Protein AF-0000000083275404 (afdb_homodimer)

Foldseek 3Di:
DDPPPPPPPPPPPPPPVPCDAFLQCVVVVHHRDPVRLCRVQGHNVRNVLCVLLCVVQNPVRLSVVLVVDDPVCSNVVSVVSSQQSVQCVVPVPQGVVVVVVVVVVVVVVVVVVVVVVVVVVVVVVVVVVVVVVVVVVVVVPPPPPPPPPDDDDDDPPPPVVPPVVPPPVVPPPPPPD/DDPPDPPPPPPPPPPPVPCDAFLVCVVVVHHRDPVRLCRVQGHNVRNVLCVLLCVPQNPVRLSVVLVVDDPVCSNVVSVVSSQQSVQCVVPVPQGVVVVVVVVVVVVVVVVVVVVVVVVVVVVVVVVVVVVVVVVVVVVVPPPPPPPPPDDDDDDPPCPVVPPVPPPPPVCPPPPPD

Structure (mmCIF, N/CA/C/O backbone):
data_AF-0000000083275404-model_v1
#
loop_
_entity.id
_entity.type
_entity.pdbx_description
1 polymer 'LOB domain-containing protein 1-like'
#
loop_
_atom_site.group_PDB
_atom_site.id
_atom_site.type_symbol
_atom_site.label_atom_id
_atom_site.label_alt_id
_atom_site.label_comp_id
_atom_site.label_asym_id
_atom_site.label_entity_id
_atom_site.label_seq_id
_atom_site.pdbx_PDB_ins_code
_atom_site.Cartn_x
_atom_site.Cartn_y
_atom_site.Cartn_z
_atom_site.occupancy
_atom_site.B_iso_or_equiv
_atom_site.auth_seq_id
_atom_site.auth_comp_id
_atom_site.auth_asym_id
_atom_site.auth_atom_id
_atom_site.pdbx_PDB_model_num
ATOM 1 N N . MET A 1 1 ? 44.875 2.531 -30.266 1 25.61 1 MET A N 1
ATOM 2 C CA . MET A 1 1 ? 43.688 2.143 -29.5 1 25.61 1 MET A CA 1
ATOM 3 C C . MET A 1 1 ? 43.438 3.125 -28.375 1 25.61 1 MET A C 1
ATOM 5 O O . MET A 1 1 ? 44.094 3.09 -27.344 1 25.61 1 MET A O 1
ATOM 9 N N . LYS A 1 2 ? 42.938 4.387 -28.75 1 31.25 2 LYS A N 1
ATOM 10 C CA . LYS A 1 2 ? 42.781 5.656 -28.047 1 31.25 2 LYS A CA 1
ATOM 11 C C . LYS A 1 2 ? 41.688 5.574 -27 1 31.25 2 LYS A C 1
ATOM 13 O O . LYS A 1 2 ? 40.594 5.012 -27.25 1 31.25 2 LYS A O 1
ATOM 18 N N . LYS A 1 3 ? 42.094 5.527 -25.75 1 32.19 3 LYS A N 1
ATOM 19 C CA . LYS A 1 3 ? 41.344 5.648 -24.5 1 32.19 3 LYS A CA 1
ATOM 20 C C . LYS A 1 3 ? 40.312 6.777 -24.578 1 32.19 3 LYS A C 1
ATOM 22 O O . LYS A 1 3 ? 40.688 7.953 -24.609 1 32.19 3 LYS A O 1
ATOM 27 N N . SER A 1 4 ? 39.281 6.652 -25.406 1 32.56 4 SER A N 1
ATOM 28 C CA . SER A 1 4 ? 38.25 7.699 -25.422 1 32.56 4 SER A CA 1
ATOM 29 C C . SER A 1 4 ? 37.688 7.945 -24.031 1 32.56 4 SER A C 1
ATOM 31 O O . SER A 1 4 ? 37.188 7.023 -23.391 1 32.56 4 SER A O 1
ATOM 33 N N . GLU A 1 5 ? 38.312 8.805 -23.281 1 29.73 5 GLU A N 1
ATOM 34 C CA . GLU A 1 5 ? 37.906 9.344 -22 1 29.73 5 GLU A CA 1
ATOM 35 C C . GLU A 1 5 ? 36.469 9.844 -22.047 1 29.73 5 GLU A C 1
ATOM 37 O O . GLU A 1 5 ? 36.125 10.695 -22.875 1 29.73 5 GLU A O 1
ATOM 42 N N . GLU A 1 6 ? 35.469 8.977 -21.844 1 32.19 6 GLU A N 1
ATOM 43 C CA . GLU A 1 6 ? 34.062 9.336 -21.672 1 32.19 6 GLU A CA 1
ATOM 44 C C . GLU A 1 6 ? 33.875 10.469 -20.656 1 32.19 6 GLU A C 1
ATOM 46 O O . GLU A 1 6 ? 34.344 10.352 -19.516 1 32.19 6 GLU A O 1
ATOM 51 N N . ALA A 1 7 ? 33.75 11.781 -21.125 1 35.78 7 ALA A N 1
ATOM 52 C CA . ALA A 1 7 ? 33.406 13 -20.391 1 35.78 7 ALA A CA 1
ATOM 53 C C . ALA A 1 7 ? 32.094 12.82 -19.609 1 35.78 7 ALA A C 1
ATOM 55 O O . ALA A 1 7 ? 31.078 12.461 -20.172 1 35.78 7 ALA A O 1
ATOM 56 N N . ASN A 1 8 ? 32.188 12.367 -18.328 1 29.58 8 ASN A N 1
ATOM 57 C CA . ASN A 1 8 ? 31.141 12.445 -17.312 1 29.58 8 ASN A CA 1
ATOM 58 C C . ASN A 1 8 ? 30.5 13.828 -17.266 1 29.58 8 ASN A C 1
ATOM 60 O O . ASN A 1 8 ? 31.141 14.789 -16.828 1 29.58 8 ASN A O 1
ATOM 64 N N . THR A 1 9 ? 29.672 14.211 -18.219 1 30.88 9 THR A N 1
ATOM 65 C CA . THR A 1 9 ? 28.938 15.461 -18.141 1 30.88 9 THR A CA 1
ATOM 66 C C . THR A 1 9 ? 28.109 15.516 -16.859 1 30.88 9 THR A C 1
ATOM 68 O O . THR A 1 9 ? 27.125 14.789 -16.719 1 30.88 9 THR A O 1
ATOM 71 N N . ALA A 1 10 ? 28.688 15.703 -15.672 1 31.95 10 ALA A N 1
ATOM 72 C CA . ALA A 1 10 ? 27.969 16.078 -14.453 1 31.95 10 ALA A CA 1
ATOM 73 C C . ALA A 1 10 ? 26.969 17.188 -14.727 1 31.95 10 ALA A C 1
ATOM 75 O O . ALA A 1 10 ? 27.328 18.234 -15.289 1 31.95 10 ALA A O 1
ATOM 76 N N . SER A 1 11 ? 25.734 16.859 -15.086 1 32.47 11 SER A N 1
ATOM 77 C CA . SER A 1 11 ? 24.656 17.844 -15.133 1 32.47 11 SER A CA 1
ATOM 78 C C . SER A 1 11 ? 24.719 18.781 -13.93 1 32.47 11 SER A C 1
ATOM 80 O O . SER A 1 11 ? 24.516 18.359 -12.789 1 32.47 11 SER A O 1
ATOM 82 N N . ALA A 1 12 ? 25.594 19.688 -13.898 1 33.84 12 ALA A N 1
ATOM 83 C CA . ALA A 1 12 ? 25.578 20.766 -12.922 1 33.84 12 ALA A CA 1
ATOM 84 C C . ALA A 1 12 ? 24.172 21.344 -12.742 1 33.84 12 ALA A C 1
ATOM 86 O O . ALA A 1 12 ? 23.594 21.859 -13.695 1 33.84 12 ALA A O 1
ATOM 87 N N . VAL A 1 13 ? 23.344 20.688 -11.891 1 35.94 13 VAL A N 1
ATOM 88 C CA . VAL A 1 13 ? 22.188 21.453 -11.414 1 35.94 13 VAL A CA 1
ATOM 89 C C . VAL A 1 13 ? 22.594 22.891 -11.141 1 35.94 13 VAL A C 1
ATOM 91 O O . VAL A 1 13 ? 23.391 23.156 -10.242 1 35.94 13 VAL A O 1
ATOM 94 N N . VAL A 1 14 ? 22.875 23.641 -12.125 1 34.38 14 VAL A N 1
ATOM 95 C CA . VAL A 1 14 ? 22.984 25.078 -11.906 1 34.38 14 VAL A CA 1
ATOM 96 C C . VAL A 1 14 ? 21.938 25.531 -10.891 1 34.38 14 VAL A C 1
ATOM 98 O O . VAL A 1 14 ? 20.734 25.453 -11.164 1 34.38 14 VAL A O 1
ATOM 101 N N . VAL A 1 15 ? 22.156 25.406 -9.625 1 35.69 15 VAL A N 1
ATOM 102 C CA . VAL A 1 15 ? 21.484 26.266 -8.656 1 35.69 15 VAL A CA 1
ATOM 103 C C . VAL A 1 15 ? 21.438 27.703 -9.18 1 35.69 15 VAL A C 1
ATOM 105 O O . VAL A 1 15 ? 22.422 28.422 -9.102 1 35.69 15 VAL A O 1
ATOM 108 N N . MET A 1 16 ? 21.156 27.984 -10.352 1 33.66 16 MET A N 1
ATOM 109 C CA . MET A 1 16 ? 20.844 29.406 -10.516 1 33.66 16 MET A CA 1
ATOM 110 C C . MET A 1 16 ? 20.172 29.953 -9.266 1 33.66 16 MET A C 1
ATOM 112 O O . MET A 1 16 ? 19.312 29.297 -8.672 1 33.66 16 MET A O 1
ATOM 116 N N . GLY A 1 17 ? 20.766 30.672 -8.445 1 40.5 17 GLY A N 1
ATOM 117 C CA . GLY A 1 17 ? 20.297 31.531 -7.379 1 40.5 17 GLY A CA 1
ATOM 118 C C . GLY A 1 17 ? 18.922 32.125 -7.652 1 40.5 17 GLY A C 1
ATOM 119 O O . GLY A 1 17 ? 18.797 33.344 -7.828 1 40.5 17 GLY A O 1
ATOM 120 N N . SER A 1 18 ? 18.172 31.844 -8.625 1 47.09 18 SER A N 1
ATOM 121 C CA . SER A 1 18 ? 16.938 32.531 -8.945 1 47.09 18 SER A CA 1
ATOM 122 C C . SER A 1 18 ? 16.141 32.844 -7.688 1 47.09 18 SER A C 1
ATOM 124 O O . SER A 1 18 ? 16.031 32 -6.793 1 47.09 18 SER A O 1
ATOM 126 N N . THR A 1 19 ? 16.141 34.188 -7.172 1 64.94 19 THR A N 1
ATOM 127 C CA . THR A 1 19 ? 15.438 35 -6.184 1 64.94 19 THR A CA 1
ATOM 128 C C . THR A 1 19 ? 13.969 34.594 -6.086 1 64.94 19 THR A C 1
ATOM 130 O O . THR A 1 19 ? 13.18 35.25 -5.414 1 64.94 19 THR A O 1
ATOM 133 N N . GLN A 1 20 ? 13.664 33.688 -6.895 1 85.75 20 GLN A N 1
ATOM 134 C CA . GLN A 1 20 ? 12.227 33.438 -6.844 1 85.75 20 GLN A CA 1
ATOM 135 C C . GLN A 1 20 ? 11.852 32.656 -5.586 1 85.75 20 GLN A C 1
ATOM 137 O O . GLN A 1 20 ? 12.531 31.688 -5.211 1 85.75 20 GLN A O 1
ATOM 142 N N . PRO A 1 21 ? 10.922 33.125 -4.953 1 94.12 21 PRO A N 1
ATOM 143 C CA . PRO A 1 21 ? 10.406 32.406 -3.777 1 94.12 21 PRO A CA 1
ATOM 144 C C . PRO A 1 21 ? 10.047 30.953 -4.078 1 94.12 21 PRO A C 1
ATOM 146 O O . PRO A 1 21 ? 9.688 30.625 -5.211 1 94.12 21 PRO A O 1
ATOM 149 N N . CYS A 1 22 ? 10.336 30.062 -3.24 1 97 22 CYS A N 1
ATOM 150 C CA . CYS A 1 22 ? 9.961 28.656 -3.432 1 97 22 CYS A CA 1
ATOM 151 C C . CYS A 1 22 ? 8.453 28.531 -3.602 1 97 22 CYS A C 1
ATOM 153 O O . CYS A 1 22 ? 7.707 29.484 -3.355 1 97 22 CYS A O 1
ATOM 155 N N . ALA A 1 23 ? 7.977 27.453 -4.062 1 97.69 23 ALA A N 1
ATOM 156 C CA . ALA A 1 23 ? 6.559 27.219 -4.32 1 97.69 23 ALA A CA 1
ATOM 157 C C . ALA A 1 23 ? 5.742 27.328 -3.037 1 97.69 23 ALA A C 1
ATOM 159 O O . ALA A 1 23 ? 4.633 27.875 -3.043 1 97.69 23 ALA A O 1
ATOM 160 N N . ALA A 1 24 ? 6.32 26.812 -1.933 1 98.06 24 ALA A N 1
ATOM 161 C CA . ALA A 1 24 ? 5.629 26.844 -0.647 1 98.06 24 ALA A CA 1
ATOM 162 C C . ALA A 1 24 ? 5.375 28.281 -0.196 1 98.06 24 ALA A C 1
ATOM 164 O O . ALA A 1 24 ? 4.25 28.641 0.144 1 98.06 24 ALA A O 1
ATOM 165 N N . CYS A 1 25 ? 6.379 29.047 -0.258 1 97.88 25 CYS A N 1
ATOM 166 C CA . CYS A 1 25 ? 6.273 30.422 0.211 1 97.88 25 CYS A CA 1
ATOM 167 C C . CYS A 1 25 ? 5.355 31.234 -0.692 1 97.88 25 CYS A C 1
ATOM 169 O O . CYS A 1 25 ? 4.625 32.125 -0.218 1 97.88 25 CYS A O 1
ATOM 171 N N . LYS A 1 26 ? 5.383 30.969 -1.94 1 96.81 26 LYS A N 1
ATOM 172 C CA . LYS A 1 26 ? 4.461 31.625 -2.861 1 96.81 26 LYS A CA 1
ATOM 173 C C . LYS A 1 26 ? 3.01 31.297 -2.516 1 96.81 26 LYS A C 1
ATOM 175 O O . LYS A 1 26 ? 2.17 32.188 -2.428 1 96.81 26 LYS A O 1
ATOM 180 N N . ILE A 1 27 ? 2.775 30.062 -2.314 1 97.06 27 ILE A N 1
ATOM 181 C CA . ILE A 1 27 ? 1.426 29.578 -2.055 1 97.06 27 ILE A CA 1
ATOM 182 C C . ILE A 1 27 ? 0.959 30.062 -0.683 1 97.06 27 ILE A C 1
ATOM 184 O O . ILE A 1 27 ? -0.215 30.391 -0.5 1 97.06 27 ILE A O 1
ATOM 188 N N . LEU A 1 28 ? 1.819 30.109 0.22 1 97.06 28 LEU A N 1
ATOM 189 C CA . LEU A 1 28 ? 1.484 30.516 1.582 1 97.06 28 LEU A CA 1
ATOM 190 C C . LEU A 1 28 ? 1.529 32.031 1.729 1 97.06 28 LEU A C 1
ATOM 192 O O . LEU A 1 28 ? 1.219 32.562 2.797 1 97.06 28 LEU A O 1
ATOM 196 N N . ARG A 1 29 ? 2.004 32.688 0.656 1 95.88 29 ARG A N 1
ATOM 197 C CA . ARG A 1 29 ? 2.098 34.156 0.634 1 95.88 29 ARG A CA 1
ATOM 198 C C . ARG A 1 29 ? 2.973 34.656 1.773 1 95.88 29 ARG A C 1
ATOM 200 O O . ARG A 1 29 ? 2.57 35.562 2.52 1 95.88 29 ARG A O 1
ATOM 207 N N . ARG A 1 30 ? 4.109 34.062 1.886 1 94.5 30 ARG A N 1
ATOM 208 C CA . ARG A 1 30 ? 5.113 34.5 2.852 1 94.5 30 ARG A CA 1
ATOM 209 C C . ARG A 1 30 ? 6.445 34.781 2.164 1 94.5 30 ARG A C 1
ATOM 211 O O . ARG A 1 30 ? 6.66 34.375 1.02 1 94.5 30 ARG A O 1
ATOM 218 N N . ARG A 1 31 ? 7.25 35.5 2.91 1 94.19 31 ARG A N 1
ATOM 219 C CA . ARG A 1 31 ? 8.578 35.812 2.391 1 94.19 31 ARG A CA 1
ATOM 220 C C . ARG A 1 31 ? 9.492 34.594 2.463 1 94.19 31 ARG A C 1
ATOM 222 O O . ARG A 1 31 ? 9.641 33.969 3.525 1 94.19 31 ARG A O 1
ATOM 229 N N . CYS A 1 32 ? 10.039 34.312 1.351 1 96.06 32 CYS A N 1
ATOM 230 C CA . CYS A 1 32 ? 10.953 33.156 1.266 1 96.06 32 CYS A CA 1
ATOM 231 C C . CYS A 1 32 ? 12.359 33.562 1.689 1 96.06 32 CYS A C 1
ATOM 233 O O . CYS A 1 32 ? 13.016 34.344 1.006 1 96.06 32 CYS A O 1
ATOM 235 N N . ARG A 1 33 ? 12.836 33.062 2.793 1 94 33 ARG A N 1
ATOM 236 C CA . ARG A 1 33 ? 14.141 33.406 3.342 1 94 33 ARG A CA 1
ATOM 237 C C . ARG A 1 33 ? 15.195 32.406 2.928 1 94 33 ARG A C 1
ATOM 239 O O . ARG A 1 33 ? 14.875 31.312 2.449 1 94 33 ARG A O 1
ATOM 246 N N . GLU A 1 34 ? 16.5 32.719 3.064 1 90.44 34 GLU A N 1
ATOM 247 C CA . GLU A 1 34 ? 17.625 31.859 2.703 1 90.44 34 GLU A CA 1
ATOM 248 C C . GLU A 1 34 ? 17.594 30.547 3.477 1 90.44 34 GLU A C 1
ATOM 250 O O . GLU A 1 34 ? 18 29.5 2.957 1 90.44 34 GLU A O 1
ATOM 255 N N . ASN A 1 35 ? 17.031 30.5 4.594 1 92.12 35 ASN A N 1
ATOM 256 C CA . ASN A 1 35 ? 16.984 29.297 5.43 1 92.12 35 ASN A CA 1
ATOM 257 C C . ASN A 1 35 ? 15.586 28.688 5.449 1 92.12 35 ASN A C 1
ATOM 259 O O . ASN A 1 35 ? 15.188 28.078 6.441 1 92.12 35 ASN A O 1
ATOM 263 N N . CYS A 1 36 ? 14.922 28.875 4.32 1 95.5 36 CYS A N 1
ATOM 264 C CA . CYS A 1 36 ? 13.57 28.328 4.242 1 95.5 36 CYS A CA 1
ATOM 265 C C . CYS A 1 36 ? 13.586 26.812 4.367 1 95.5 36 CYS A C 1
ATOM 267 O O . CYS A 1 36 ? 14.273 26.125 3.602 1 95.5 36 CYS A O 1
ATOM 269 N N . GLU A 1 37 ? 12.82 26.266 5.281 1 95 37 GLU A N 1
ATOM 270 C CA . GLU A 1 37 ? 12.805 24.844 5.59 1 95 37 GLU A CA 1
ATOM 271 C C . GLU A 1 37 ? 12.148 24.047 4.469 1 95 37 GLU A C 1
ATOM 273 O O . GLU A 1 37 ? 12.406 22.844 4.32 1 95 37 GLU A O 1
ATOM 278 N N . LEU A 1 38 ? 11.359 24.703 3.717 1 97.44 38 LEU A N 1
ATOM 279 C CA . LEU A 1 38 ? 10.602 24.016 2.676 1 97.44 38 LEU A CA 1
ATOM 280 C C . LEU A 1 38 ? 11.242 24.234 1.308 1 97.44 38 LEU A C 1
ATOM 282 O O . LEU A 1 38 ? 11.023 23.438 0.384 1 97.44 38 LEU A O 1
ATOM 286 N N . GLY A 1 39 ? 12.07 25.203 1.132 1 96.5 39 GLY A N 1
ATOM 287 C CA . GLY A 1 39 ? 12.656 25.656 -0.119 1 96.5 39 GLY A CA 1
ATOM 288 C C . GLY A 1 39 ? 13.352 24.562 -0.89 1 96.5 39 GLY A C 1
ATOM 289 O O . GLY A 1 39 ? 13.078 24.359 -2.076 1 96.5 39 GLY A O 1
ATOM 290 N N . PRO A 1 40 ? 14.164 23.797 -0.273 1 95.94 40 PRO A N 1
ATOM 291 C CA . PRO A 1 40 ? 14.922 22.766 -0.964 1 95.94 40 PRO A CA 1
ATOM 292 C C . PRO A 1 40 ? 14.031 21.672 -1.556 1 95.94 40 PRO A C 1
ATOM 294 O O . PRO A 1 40 ? 14.43 20.984 -2.5 1 95.94 40 PRO A O 1
ATOM 297 N N . TYR A 1 41 ? 12.852 21.578 -1.081 1 97.69 41 TYR A N 1
ATOM 298 C CA . TYR A 1 41 ? 12.055 20.406 -1.419 1 97.69 41 TYR A CA 1
ATOM 299 C C . TYR A 1 41 ? 10.859 20.781 -2.287 1 97.69 41 TYR A C 1
ATOM 301 O O . TYR A 1 41 ? 10.188 19.922 -2.85 1 97.69 41 TYR A O 1
ATOM 309 N N . PHE A 1 42 ? 10.648 22.078 -2.396 1 98 42 PHE A N 1
ATOM 310 C CA . PHE A 1 42 ? 9.516 22.562 -3.172 1 98 42 PHE A CA 1
ATOM 311 C C . PHE A 1 42 ? 9.945 23.703 -4.094 1 98 42 PHE A C 1
ATOM 313 O O . PHE A 1 42 ? 9.617 24.859 -3.85 1 98 42 PHE A O 1
ATOM 320 N N . PRO A 1 43 ? 10.539 23.344 -5.133 1 95.81 43 PRO A N 1
ATOM 321 C CA . PRO A 1 43 ? 11.008 24.359 -6.078 1 95.81 43 PRO A CA 1
ATOM 322 C C . PRO A 1 43 ? 9.867 25.125 -6.746 1 95.81 43 PRO A C 1
ATOM 324 O O . PRO A 1 43 ? 8.766 24.578 -6.898 1 95.81 43 PRO A O 1
ATOM 327 N N . PRO A 1 44 ? 10.133 26.344 -7.184 1 95 44 PRO A N 1
ATOM 328 C CA . PRO A 1 44 ? 9.086 27.203 -7.746 1 95 44 PRO A CA 1
ATOM 329 C C . PRO A 1 44 ? 8.469 26.625 -9.016 1 95 44 PRO A C 1
ATOM 331 O O . PRO A 1 44 ? 7.324 26.922 -9.344 1 95 44 PRO A O 1
ATOM 334 N N . MET A 1 45 ? 9.164 25.781 -9.641 1 94.62 45 MET A N 1
ATOM 335 C CA . MET A 1 45 ? 8.68 25.25 -10.906 1 94.62 45 MET A CA 1
ATOM 336 C C . MET A 1 45 ? 7.742 24.062 -10.688 1 94.62 45 MET A C 1
ATOM 338 O O . MET A 1 45 ? 7.074 23.609 -11.617 1 94.62 45 MET A O 1
ATOM 342 N N . GLU A 1 46 ? 7.625 23.594 -9.477 1 94.94 46 GLU A N 1
ATOM 343 C CA . GLU A 1 46 ? 6.742 22.469 -9.156 1 94.94 46 GLU A CA 1
ATOM 344 C C . GLU A 1 46 ? 5.711 22.859 -8.102 1 94.94 46 GLU A C 1
ATOM 346 O O . GLU A 1 46 ? 5.648 22.25 -7.035 1 94.94 46 GLU A O 1
ATOM 351 N N . PRO A 1 47 ? 4.895 23.812 -8.43 1 96.25 47 PRO A N 1
ATOM 352 C CA . PRO A 1 47 ? 3.949 24.312 -7.426 1 96.25 47 PRO A CA 1
ATOM 353 C C . PRO A 1 47 ? 2.947 23.25 -6.977 1 96.25 47 PRO A C 1
ATOM 355 O O . PRO A 1 47 ? 2.49 23.266 -5.832 1 96.25 47 PRO A O 1
ATOM 358 N N . LEU A 1 48 ? 2.607 22.328 -7.812 1 97.94 48 LEU A N 1
ATOM 359 C CA . LEU A 1 48 ? 1.615 21.312 -7.488 1 97.94 48 LEU A CA 1
ATOM 360 C C . LEU A 1 48 ? 2.133 20.375 -6.402 1 97.94 48 LEU A C 1
ATOM 362 O O . LEU A 1 48 ? 1.359 19.906 -5.57 1 97.94 48 LEU A O 1
ATOM 366 N N . LYS A 1 49 ? 3.412 20.188 -6.434 1 98.25 49 LYS A N 1
ATOM 367 C CA . LYS A 1 49 ? 4.031 19.297 -5.445 1 98.25 49 LYS A CA 1
ATOM 368 C C . LYS A 1 49 ? 3.715 19.766 -4.027 1 98.25 49 LYS A C 1
ATOM 370 O O . LYS A 1 49 ? 3.293 18.969 -3.186 1 98.25 49 LYS A O 1
ATOM 375 N N . PHE A 1 50 ? 3.887 21 -3.814 1 98.31 50 PHE A N 1
ATOM 376 C CA . PHE A 1 50 ? 3.602 21.531 -2.486 1 98.31 50 PHE A CA 1
ATOM 377 C C . PHE A 1 50 ? 2.1 21.578 -2.232 1 98.31 50 PHE A C 1
ATOM 379 O O . PHE A 1 50 ? 1.641 21.266 -1.132 1 98.31 50 PHE A O 1
ATOM 386 N N . THR A 1 51 ? 1.312 21.969 -3.189 1 98.38 51 THR A N 1
ATOM 387 C CA . THR A 1 51 ? -0.132 22.094 -3.027 1 98.38 51 THR A CA 1
ATOM 388 C C . THR A 1 51 ? -0.746 20.766 -2.59 1 98.38 51 THR A C 1
ATOM 390 O O . THR A 1 51 ? -1.604 20.734 -1.706 1 98.38 51 THR A O 1
ATOM 393 N N . ILE A 1 52 ? -0.267 19.781 -3.168 1 98.44 52 ILE A N 1
ATOM 394 C CA . ILE A 1 52 ? -0.783 18.438 -2.887 1 98.44 52 ILE A CA 1
ATOM 395 C C . ILE A 1 52 ? -0.446 18.047 -1.45 1 98.44 52 ILE A C 1
ATOM 397 O O . ILE A 1 52 ? -1.328 17.641 -0.688 1 98.44 52 ILE A O 1
ATOM 401 N N . ALA A 1 53 ? 0.77 18.188 -1.082 1 98.62 53 ALA A N 1
ATOM 402 C CA . ALA A 1 53 ? 1.203 17.828 0.263 1 98.62 53 ALA A CA 1
ATOM 403 C C . ALA A 1 53 ? 0.548 18.719 1.313 1 98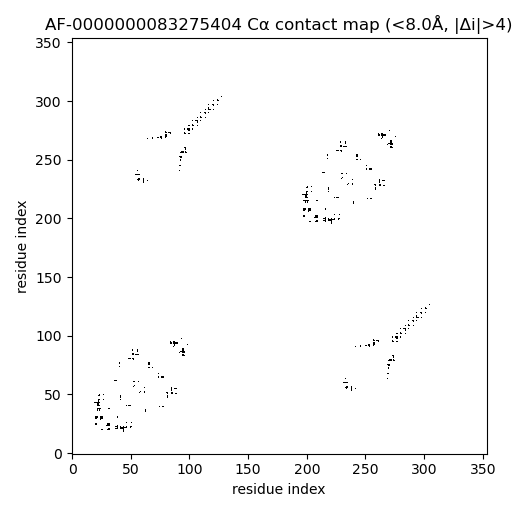.62 53 ALA A C 1
ATOM 405 O O . ALA A 1 53 ? 0.117 18.234 2.365 1 98.62 53 ALA A O 1
ATOM 406 N N . HIS A 1 54 ? 0.443 19.953 1.006 1 98.19 54 HIS A N 1
ATOM 407 C CA . HIS A 1 54 ? -0.104 20.938 1.922 1 98.19 54 HIS A CA 1
ATOM 408 C C . HIS A 1 54 ? -1.572 20.656 2.227 1 98.19 54 HIS A C 1
ATOM 410 O O . HIS A 1 54 ? -2.029 20.875 3.352 1 98.19 54 HIS A O 1
ATOM 416 N N . ARG A 1 55 ? -2.287 20.312 1.219 1 97.06 55 ARG A N 1
ATOM 417 C CA . ARG A 1 55 ? -3.719 20.062 1.361 1 97.06 55 ARG A CA 1
ATOM 418 C C . ARG A 1 55 ? -3.99 18.969 2.377 1 97.06 55 ARG A C 1
ATOM 420 O O . ARG A 1 55 ? -4.992 19 3.094 1 97.06 55 ARG A O 1
ATOM 427 N N . VAL A 1 56 ? -3.086 18.047 2.508 1 98.19 56 VAL A N 1
ATOM 428 C CA . VAL A 1 56 ? -3.352 16.859 3.312 1 98.19 56 VAL A CA 1
ATOM 429 C C . VAL A 1 56 ? -2.613 16.969 4.645 1 98.19 56 VAL A C 1
ATOM 431 O O . VAL A 1 56 ? -3.191 16.719 5.703 1 98.19 56 VAL A O 1
ATOM 434 N N . PHE A 1 57 ? -1.433 17.453 4.625 1 98.06 57 PHE A N 1
ATOM 435 C CA . PHE A 1 57 ? -0.604 17.391 5.824 1 98.06 57 PHE A CA 1
ATOM 436 C C . PHE A 1 57 ? -0.515 18.766 6.488 1 98.06 57 PHE A C 1
ATOM 438 O O . PHE A 1 57 ? -0.312 18.859 7.699 1 98.06 57 PHE A O 1
ATOM 445 N N . GLY A 1 58 ? -0.608 19.797 5.668 1 97 58 GLY A N 1
ATOM 446 C CA . GLY A 1 58 ? -0.359 21.125 6.184 1 97 58 GLY A CA 1
ATOM 447 C C . GLY A 1 58 ? 1.115 21.484 6.23 1 97 58 GLY A C 1
ATOM 448 O O . GLY A 1 58 ? 1.966 20.609 6.398 1 97 58 GLY A O 1
ATOM 449 N N . ALA A 1 59 ? 1.373 22.719 6.117 1 96.5 59 ALA A N 1
ATOM 450 C CA . ALA A 1 59 ? 2.748 23.203 6.055 1 96.5 59 ALA A CA 1
ATOM 451 C C . ALA A 1 59 ? 3.48 22.969 7.371 1 96.5 59 ALA A C 1
ATOM 453 O O . ALA A 1 59 ? 4.617 22.484 7.375 1 96.5 59 ALA A O 1
ATOM 454 N N . SER A 1 60 ? 2.842 23.234 8.508 1 95.19 60 SER A N 1
ATOM 455 C CA . SER A 1 60 ? 3.473 23.094 9.812 1 95.19 60 SER A CA 1
ATOM 456 C C . SER A 1 60 ? 3.834 21.641 10.094 1 95.19 60 SER A C 1
ATOM 458 O O . SER A 1 60 ? 4.922 21.359 10.594 1 95.19 60 SER A O 1
ATOM 460 N N . ASN A 1 61 ? 2.965 20.828 9.781 1 96.31 61 ASN A N 1
ATOM 461 C CA . ASN A 1 61 ? 3.217 19.406 10.031 1 96.31 61 ASN A CA 1
ATOM 462 C C . ASN A 1 61 ? 4.316 18.859 9.125 1 96.31 61 ASN A C 1
ATOM 464 O O . ASN A 1 61 ? 5.121 18.031 9.547 1 96.31 61 ASN A O 1
ATOM 468 N N . ILE A 1 62 ? 4.285 19.297 7.887 1 98.06 62 ILE A N 1
ATOM 469 C CA . ILE A 1 62 ? 5.34 18.891 6.969 1 98.06 62 ILE A CA 1
ATOM 470 C C . ILE A 1 62 ? 6.699 19.297 7.531 1 98.06 62 ILE A C 1
ATOM 472 O O . ILE A 1 62 ? 7.625 18.484 7.586 1 98.06 62 ILE A O 1
ATOM 476 N N . ILE A 1 63 ? 6.812 20.516 7.941 1 97.44 63 ILE A N 1
ATOM 477 C CA . ILE A 1 63 ? 8.07 21.031 8.484 1 97.44 63 ILE A CA 1
ATOM 478 C C . ILE A 1 63 ? 8.477 20.219 9.711 1 97.44 63 ILE A C 1
ATOM 480 O O . ILE A 1 63 ? 9.625 19.797 9.836 1 97.44 63 ILE A O 1
ATOM 484 N N . LYS A 1 64 ? 7.5 20.031 10.609 1 97.12 64 LYS A N 1
ATOM 485 C CA . LYS A 1 64 ? 7.766 19.266 11.82 1 97.12 64 LYS A CA 1
ATOM 486 C C . LYS A 1 64 ? 8.273 17.859 11.484 1 97.12 64 LYS A C 1
ATOM 488 O O . LYS A 1 64 ? 9.234 17.375 12.094 1 97.12 64 LYS A O 1
ATOM 493 N N . LEU A 1 65 ? 7.688 17.172 10.547 1 97.56 65 LEU A N 1
ATOM 494 C CA . LEU A 1 65 ? 8.07 15.82 10.156 1 97.56 65 LEU A CA 1
ATOM 495 C C . LEU A 1 65 ? 9.469 15.805 9.547 1 97.56 65 LEU A C 1
ATOM 497 O O . LEU A 1 65 ? 10.258 14.906 9.828 1 97.56 65 LEU A O 1
ATOM 501 N N . LEU A 1 66 ? 9.75 16.797 8.75 1 98 66 LEU A N 1
ATOM 502 C CA . LEU A 1 66 ? 11.055 16.859 8.094 1 98 66 LEU A CA 1
ATOM 503 C C . LEU A 1 66 ? 12.156 17.156 9.102 1 98 66 LEU A C 1
ATOM 505 O O . LEU A 1 66 ? 13.266 16.641 8.992 1 98 66 LEU A O 1
ATOM 509 N N . GLN A 1 67 ? 11.844 17.984 10.055 1 97.19 67 GLN A N 1
ATOM 510 C CA . GLN A 1 67 ? 12.844 18.391 11.039 1 97.19 67 GLN A CA 1
ATOM 511 C C . GLN A 1 67 ? 13.289 17.203 11.891 1 97.19 67 GLN A C 1
ATOM 513 O O . GLN A 1 67 ? 14.375 17.219 12.469 1 97.19 67 GLN A O 1
ATOM 518 N N . ASN A 1 68 ? 12.445 16.219 11.953 1 96.62 68 ASN A N 1
ATOM 519 C CA . ASN A 1 68 ? 12.766 15.023 12.734 1 96.62 68 ASN A CA 1
ATOM 520 C C . ASN A 1 68 ? 13.57 14.016 11.922 1 96.62 68 ASN A C 1
ATOM 522 O O . ASN A 1 68 ? 13.836 12.906 12.383 1 96.62 68 ASN A O 1
ATOM 526 N N . LEU A 1 69 ? 14.078 14.406 10.734 1 98.06 69 LEU A N 1
ATOM 527 C CA . LEU A 1 69 ? 14.82 13.508 9.852 1 98.06 69 LEU A CA 1
ATOM 528 C C . LEU A 1 69 ? 16.172 14.102 9.484 1 98.06 69 LEU A C 1
ATOM 530 O O . LEU A 1 69 ? 16.328 15.32 9.414 1 98.06 69 LEU A O 1
ATOM 534 N N . PRO A 1 70 ? 17.109 13.156 9.281 1 97.31 70 PRO A N 1
ATOM 535 C CA . PRO A 1 70 ? 18.359 13.664 8.688 1 97.31 70 PRO A CA 1
ATOM 536 C C . PRO A 1 70 ? 18.141 14.328 7.328 1 97.31 70 PRO A C 1
ATOM 538 O O . PRO A 1 70 ? 17.281 13.883 6.559 1 97.31 70 PRO A O 1
ATOM 541 N N . LYS A 1 71 ? 18.875 15.391 7.055 1 96.31 71 LYS A N 1
ATOM 542 C CA . LYS A 1 71 ? 18.734 16.172 5.824 1 96.31 71 LYS A CA 1
ATOM 543 C C . LYS A 1 71 ? 18.766 15.258 4.598 1 96.31 71 LYS A C 1
ATOM 545 O O . LYS A 1 71 ? 18.047 15.5 3.623 1 96.31 71 LYS A O 1
ATOM 550 N N . SER A 1 72 ? 19.547 14.172 4.609 1 97.5 72 SER A N 1
ATOM 551 C CA . SER A 1 72 ? 19.75 13.297 3.463 1 97.5 72 SER A CA 1
ATOM 552 C C . SER A 1 72 ? 18.5 12.484 3.158 1 97.5 72 SER A C 1
ATOM 554 O O . SER A 1 72 ? 18.375 11.914 2.074 1 97.5 72 SER A O 1
ATOM 556 N N . GLN A 1 73 ? 17.594 12.5 4.074 1 98.38 73 GLN A N 1
ATOM 557 C CA . GLN A 1 73 ? 16.438 11.641 3.912 1 98.38 73 GLN A CA 1
ATOM 558 C C . GLN A 1 73 ? 15.172 12.461 3.654 1 98.38 73 GLN A C 1
ATOM 560 O O . GLN A 1 73 ? 14.117 11.906 3.346 1 98.38 73 GLN A O 1
ATOM 565 N N . ARG A 1 74 ? 15.297 13.742 3.754 1 98.44 74 ARG A N 1
ATOM 566 C CA . ARG A 1 74 ? 14.125 14.609 3.74 1 98.44 74 ARG A CA 1
ATOM 567 C C . ARG A 1 74 ? 13.5 14.664 2.35 1 98.44 74 ARG A C 1
ATOM 569 O O . ARG A 1 74 ? 12.281 14.742 2.217 1 98.44 74 ARG A O 1
ATOM 576 N N . ALA A 1 75 ? 14.328 14.625 1.341 1 98 75 ALA A N 1
ATOM 577 C CA . ALA A 1 75 ? 13.797 14.641 -0.02 1 98 75 ALA A CA 1
ATOM 578 C C . ALA A 1 75 ? 12.914 13.422 -0.278 1 98 75 ALA A C 1
ATOM 580 O O . ALA A 1 75 ? 11.844 13.539 -0.883 1 98 75 ALA A O 1
ATOM 581 N N . ASP A 1 76 ? 13.375 12.273 0.171 1 98.5 76 ASP A N 1
ATOM 582 C CA . ASP A 1 76 ? 12.594 11.047 0.022 1 98.5 76 ASP A CA 1
ATOM 583 C C . ASP A 1 76 ? 11.281 11.133 0.805 1 98.5 76 ASP A C 1
ATOM 585 O O . ASP A 1 76 ? 10.242 10.68 0.328 1 98.5 76 ASP A O 1
ATOM 589 N N . ALA A 1 77 ? 11.336 11.633 1.941 1 98.81 77 ALA A N 1
ATOM 590 C CA . ALA A 1 77 ? 10.148 11.773 2.771 1 98.81 77 ALA A CA 1
ATOM 591 C C . ALA A 1 77 ? 9.125 12.688 2.105 1 98.81 77 ALA A C 1
ATOM 593 O O . ALA A 1 77 ? 7.926 12.391 2.096 1 98.81 77 ALA A O 1
ATOM 594 N N . VAL A 1 78 ? 9.602 13.766 1.532 1 98.75 78 VAL A N 1
ATOM 595 C CA . VAL A 1 78 ? 8.703 14.695 0.852 1 98.75 78 VAL A CA 1
ATOM 596 C C . VAL A 1 78 ? 8.031 13.992 -0.324 1 98.75 78 VAL A C 1
ATOM 598 O O . VAL A 1 78 ? 6.82 14.125 -0.52 1 98.75 78 VAL A O 1
ATOM 601 N N . ASN A 1 79 ? 8.812 13.273 -1.046 1 98.75 79 ASN A N 1
ATOM 602 C CA . ASN A 1 79 ? 8.258 12.562 -2.189 1 98.75 79 ASN A CA 1
ATOM 603 C C . ASN A 1 79 ? 7.203 11.547 -1.759 1 98.75 79 ASN A C 1
ATOM 605 O O . ASN A 1 79 ? 6.16 11.414 -2.404 1 98.75 79 ASN A O 1
ATOM 609 N N . SER A 1 80 ? 7.484 10.852 -0.719 1 98.88 80 SER A N 1
ATOM 610 C CA . SER A 1 80 ? 6.523 9.875 -0.217 1 98.88 80 SER A CA 1
ATOM 611 C C . SER A 1 80 ? 5.266 10.562 0.311 1 98.88 80 SER A C 1
ATOM 613 O O . SER A 1 80 ? 4.156 10.07 0.12 1 98.88 80 SER A O 1
ATOM 615 N N . MET A 1 81 ? 5.43 11.703 0.938 1 98.75 81 MET A N 1
ATOM 616 C CA . MET A 1 81 ? 4.285 12.461 1.44 1 98.75 81 MET A CA 1
ATOM 617 C C . MET A 1 81 ? 3.4 12.938 0.292 1 98.75 81 MET A C 1
ATOM 619 O O . MET A 1 81 ? 2.172 12.875 0.383 1 98.75 81 MET A O 1
ATOM 623 N N . VAL A 1 82 ? 4.074 13.414 -0.731 1 98.88 82 VAL A N 1
ATOM 624 C CA . VAL A 1 82 ? 3.332 13.883 -1.896 1 98.88 82 VAL A CA 1
ATOM 625 C C . VAL A 1 82 ? 2.559 12.727 -2.518 1 98.88 82 VAL A C 1
ATOM 627 O O . VAL A 1 82 ? 1.399 12.883 -2.91 1 98.88 82 VAL A O 1
ATOM 630 N N . TYR A 1 83 ? 3.174 11.562 -2.602 1 98.88 83 TYR A N 1
ATOM 631 C CA . TYR A 1 83 ? 2.525 10.359 -3.113 1 98.88 83 TYR A CA 1
ATOM 632 C C . TYR A 1 83 ? 1.297 10.008 -2.283 1 98.88 83 TYR A C 1
ATOM 634 O O . TYR A 1 83 ? 0.22 9.758 -2.83 1 98.88 83 TYR A O 1
A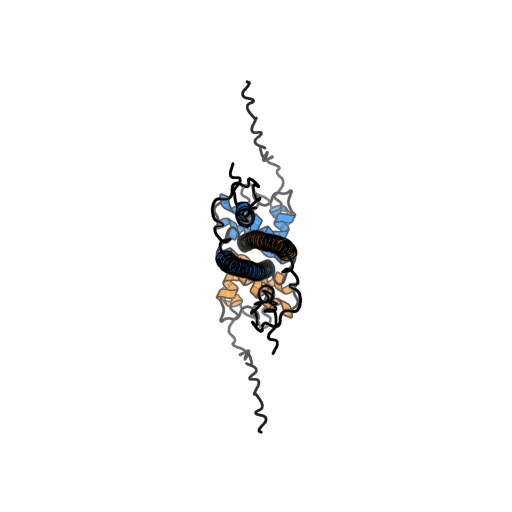TOM 642 N N . GLU A 1 84 ? 1.418 10.008 -1.035 1 98.88 84 GLU A N 1
ATOM 643 C CA . GLU A 1 84 ? 0.337 9.68 -0.111 1 98.88 84 GLU A CA 1
ATOM 644 C C . GLU A 1 84 ? -0.777 10.719 -0.172 1 98.88 84 GLU A C 1
ATOM 646 O O . GLU A 1 84 ? -1.96 10.375 -0.159 1 98.88 84 GLU A O 1
ATOM 651 N N . ALA A 1 85 ? -0.328 11.898 -0.203 1 98.81 85 ALA A N 1
ATOM 652 C CA . ALA A 1 85 ? -1.316 12.977 -0.295 1 98.81 85 ALA A CA 1
ATOM 653 C C . ALA A 1 85 ? -2.135 12.859 -1.578 1 98.81 85 ALA A C 1
ATOM 655 O O . ALA A 1 85 ? -3.352 13.055 -1.565 1 98.81 85 ALA A O 1
ATOM 656 N N . SER A 1 86 ? -1.443 12.586 -2.645 1 98.81 86 SER A N 1
ATOM 657 C CA . SER A 1 86 ? -2.125 12.414 -3.922 1 98.81 86 SER A CA 1
ATOM 658 C C . SER A 1 86 ? -3.166 11.305 -3.846 1 98.81 86 SER A C 1
ATOM 660 O O . SER A 1 86 ? -4.262 11.43 -4.398 1 98.81 86 SER A O 1
ATOM 662 N N . ALA A 1 87 ? -2.832 10.234 -3.201 1 98.75 87 ALA A N 1
ATOM 663 C CA . ALA A 1 87 ? -3.76 9.125 -3.035 1 98.75 87 ALA A CA 1
ATOM 664 C C . ALA A 1 87 ? -4.988 9.547 -2.236 1 98.75 87 ALA A C 1
ATOM 666 O O . ALA A 1 87 ? -6.113 9.156 -2.561 1 98.75 87 ALA A O 1
ATOM 667 N N . ARG A 1 88 ? -4.785 10.336 -1.208 1 98.38 88 ARG A N 1
ATOM 668 C CA . ARG A 1 88 ? -5.883 10.781 -0.358 1 98.38 88 ARG A CA 1
ATOM 669 C C . ARG A 1 88 ? -6.789 11.758 -1.104 1 98.38 88 ARG A C 1
ATOM 671 O O . ARG A 1 88 ? -8.008 11.758 -0.905 1 98.38 88 ARG A O 1
ATOM 678 N N . ILE A 1 89 ? -6.148 12.547 -1.902 1 98.31 89 ILE A N 1
ATOM 679 C CA . ILE A 1 89 ? -6.938 13.477 -2.699 1 98.31 89 ILE A CA 1
ATOM 680 C C . ILE A 1 89 ? -7.793 12.711 -3.699 1 98.31 89 ILE A C 1
ATOM 682 O O . ILE A 1 89 ? -8.961 13.055 -3.92 1 98.31 89 ILE A O 1
ATOM 686 N N . ARG A 1 90 ? -7.301 11.695 -4.289 1 98.12 90 ARG A N 1
ATOM 687 C CA . ARG A 1 90 ? -8.016 10.883 -5.262 1 98.12 90 ARG A CA 1
ATOM 688 C C . ARG A 1 90 ? -9.102 10.047 -4.586 1 98.12 90 ARG A C 1
ATOM 690 O O . ARG A 1 90 ? -10.188 9.867 -5.133 1 98.12 90 ARG A O 1
ATOM 697 N N . ASP A 1 91 ? -8.797 9.547 -3.439 1 98.62 91 ASP A N 1
ATOM 698 C CA . ASP A 1 91 ? -9.703 8.758 -2.617 1 98.62 91 ASP A CA 1
ATOM 699 C C . ASP A 1 91 ? -9.766 9.305 -1.191 1 98.62 91 ASP A C 1
ATOM 701 O O . ASP A 1 91 ? -9.07 8.82 -0.303 1 98.62 91 ASP A O 1
ATOM 705 N N . PRO A 1 92 ? -10.641 10.156 -0.935 1 98.44 92 PRO A N 1
ATOM 706 C CA . PRO A 1 92 ? -10.664 10.867 0.343 1 98.44 92 PRO A CA 1
ATOM 707 C C . PRO A 1 92 ? -11.047 9.969 1.517 1 98.44 92 PRO A C 1
ATOM 709 O O . PRO A 1 92 ? -10.828 10.336 2.674 1 98.44 92 PRO A O 1
ATOM 712 N N . ILE A 1 93 ? -11.617 8.867 1.216 1 98.81 93 ILE A N 1
ATOM 713 C CA . ILE A 1 93 ? -12.086 7.992 2.281 1 98.81 93 ILE A CA 1
ATOM 714 C C . ILE A 1 93 ? -10.977 7.023 2.684 1 98.81 93 ILE A C 1
ATOM 716 O O . ILE A 1 93 ? -10.641 6.91 3.863 1 98.81 93 ILE A O 1
ATOM 720 N N . TYR A 1 94 ? -10.336 6.391 1.759 1 98.75 94 TYR A N 1
ATOM 721 C CA . TYR A 1 94 ? -9.461 5.277 2.121 1 98.75 94 TYR A CA 1
ATOM 722 C C . TYR A 1 94 ? -8.008 5.609 1.829 1 98.75 94 TYR A C 1
ATOM 724 O O . TYR A 1 94 ? -7.098 4.996 2.396 1 98.75 94 TYR A O 1
ATOM 732 N N . GLY A 1 95 ? -7.699 6.523 0.938 1 98.56 95 GLY A N 1
ATOM 733 C CA . GLY A 1 95 ? -6.328 6.918 0.648 1 98.56 95 GLY A CA 1
ATOM 734 C C . GLY A 1 95 ? -5.434 5.742 0.301 1 98.56 95 GLY A C 1
ATOM 735 O O . GLY A 1 95 ? -5.824 4.863 -0.468 1 98.56 95 GLY A O 1
ATOM 736 N N . CYS A 1 96 ? -4.25 5.785 0.803 1 98.81 96 CYS A N 1
ATOM 737 C CA . CYS A 1 96 ? -3.291 4.715 0.548 1 98.81 96 CYS A CA 1
ATOM 738 C C . CYS A 1 96 ? -3.723 3.422 1.231 1 98.81 96 CYS A C 1
ATOM 740 O O . CYS A 1 96 ? -3.33 2.332 0.812 1 98.81 96 CYS A O 1
ATOM 742 N N . ALA A 1 97 ? -4.465 3.574 2.307 1 98.75 97 ALA A N 1
ATOM 743 C CA . ALA A 1 97 ? -4.973 2.375 2.969 1 98.75 97 ALA A CA 1
ATOM 744 C C . ALA A 1 97 ? -5.785 1.518 2.004 1 98.75 97 ALA A C 1
ATOM 746 O O . ALA A 1 97 ? -5.691 0.288 2.027 1 98.75 97 ALA A O 1
ATOM 747 N N . GLY A 1 98 ? -6.598 2.195 1.256 1 98.69 98 GLY A N 1
ATOM 748 C CA . GLY A 1 98 ? -7.352 1.481 0.237 1 98.69 98 GLY A CA 1
ATOM 749 C C . GLY A 1 98 ? -6.465 0.772 -0.771 1 98.69 98 GLY A C 1
ATOM 750 O O . GLY A 1 98 ? -6.727 -0.376 -1.135 1 98.69 98 GLY A O 1
ATOM 751 N N . SER A 1 99 ? -5.461 1.407 -1.227 1 98.62 99 SER A N 1
ATOM 752 C CA . SER A 1 99 ? -4.512 0.821 -2.166 1 98.62 99 SER A CA 1
ATOM 753 C C . SER A 1 99 ? -3.814 -0.393 -1.562 1 98.62 99 SER A C 1
ATOM 755 O O . SER A 1 99 ? -3.648 -1.416 -2.229 1 98.62 99 SER A O 1
ATOM 757 N N . ILE A 1 100 ? -3.414 -0.201 -0.409 1 98.88 100 ILE A N 1
ATOM 758 C CA . ILE A 1 100 ? -2.721 -1.28 0.285 1 98.88 100 ILE A CA 1
ATOM 759 C C . ILE A 1 100 ? -3.646 -2.486 0.42 1 98.88 100 ILE A C 1
ATOM 761 O O . ILE A 1 100 ? -3.244 -3.619 0.145 1 98.88 100 ILE A O 1
ATOM 765 N N . PHE A 1 101 ? -4.859 -2.24 0.836 1 98.88 101 PHE A N 1
ATOM 766 C CA . PHE A 1 101 ? -5.852 -3.305 0.951 1 98.88 101 PHE A CA 1
ATOM 767 C C . PHE A 1 101 ? -6.023 -4.027 -0.378 1 98.88 101 PHE A C 1
ATOM 769 O O . PHE A 1 101 ? -6.066 -5.262 -0.419 1 98.88 101 PHE A O 1
ATOM 776 N N . HIS A 1 102 ? -6.133 -3.307 -1.416 1 98.75 102 HIS A N 1
ATOM 777 C CA . HIS A 1 102 ? -6.305 -3.881 -2.746 1 98.75 102 HIS A CA 1
ATOM 778 C C . HIS A 1 102 ? -5.094 -4.715 -3.145 1 98.75 102 HIS A C 1
ATOM 780 O O . HIS A 1 102 ? -5.242 -5.824 -3.66 1 98.75 102 HIS A O 1
ATOM 786 N N . LEU A 1 103 ? -3.949 -4.219 -2.924 1 98.88 103 LEU A N 1
ATOM 787 C CA . LEU A 1 103 ? -2.721 -4.922 -3.27 1 98.88 103 LEU A CA 1
ATOM 788 C C . LEU A 1 103 ? -2.59 -6.211 -2.465 1 98.88 103 LEU A C 1
ATOM 790 O O . LEU A 1 103 ? -2.186 -7.246 -3.004 1 98.88 103 LEU A O 1
ATOM 794 N N . GLN A 1 104 ? -2.895 -6.098 -1.235 1 98.88 104 GLN A N 1
ATOM 795 C CA . GLN A 1 104 ? -2.863 -7.289 -0.394 1 98.88 104 GLN A CA 1
ATOM 796 C C . GLN A 1 104 ? -3.834 -8.352 -0.907 1 98.88 104 GLN A C 1
ATOM 798 O O . GLN A 1 104 ? -3.518 -9.539 -0.902 1 98.88 104 GLN A O 1
ATOM 803 N N . ARG A 1 105 ? -4.988 -7.977 -1.281 1 98.88 105 ARG A N 1
ATOM 804 C CA . ARG A 1 105 ? -5.941 -8.906 -1.876 1 98.88 105 ARG A CA 1
ATOM 805 C C . ARG A 1 105 ? -5.375 -9.539 -3.141 1 98.88 105 ARG A C 1
ATOM 807 O O . ARG A 1 105 ? -5.516 -10.742 -3.355 1 98.88 105 ARG A O 1
ATOM 814 N N . GLN A 1 106 ? -4.781 -8.75 -3.92 1 98.88 106 GLN A N 1
ATOM 815 C CA . GLN A 1 106 ? -4.164 -9.25 -5.141 1 98.88 106 GLN A CA 1
ATOM 816 C C . GLN A 1 106 ? -3.084 -10.281 -4.828 1 98.88 106 GLN A C 1
ATOM 818 O O . GLN A 1 106 ? -2.979 -11.305 -5.508 1 98.88 106 GLN A O 1
ATOM 823 N N . ILE A 1 107 ? -2.303 -10.023 -3.916 1 98.94 107 ILE A N 1
ATOM 824 C CA . ILE A 1 107 ? -1.259 -10.953 -3.5 1 98.94 107 ILE A CA 1
ATOM 825 C C . ILE A 1 107 ? -1.888 -12.273 -3.072 1 98.94 107 ILE A C 1
ATOM 827 O O . ILE A 1 107 ? -1.43 -13.352 -3.477 1 98.94 107 ILE A O 1
ATOM 831 N N . ASN A 1 108 ? -2.92 -12.141 -2.27 1 98.88 108 ASN A N 1
ATOM 832 C CA . ASN A 1 108 ? -3.611 -13.352 -1.829 1 98.88 108 ASN A CA 1
ATOM 833 C C . ASN A 1 108 ? -4.137 -14.156 -3.012 1 98.88 108 ASN A C 1
ATOM 835 O O . ASN A 1 108 ? -3.994 -15.383 -3.047 1 98.88 108 ASN A O 1
ATOM 839 N N . ASP A 1 109 ? -4.762 -13.531 -3.902 1 98.88 109 ASP A N 1
ATOM 840 C CA . ASP A 1 109 ? -5.285 -14.195 -5.094 1 98.88 109 ASP A CA 1
ATOM 841 C C . ASP A 1 109 ? -4.164 -14.875 -5.879 1 98.88 109 ASP A C 1
ATOM 843 O O . ASP A 1 109 ? -4.312 -16.016 -6.316 1 98.88 109 ASP A O 1
ATOM 847 N N . LEU A 1 110 ? -3.088 -14.164 -6.051 1 98.94 110 LEU A N 1
ATOM 848 C CA . LEU A 1 110 ? -1.957 -14.703 -6.801 1 98.94 110 LEU A CA 1
ATOM 849 C C . LEU A 1 110 ? -1.344 -15.898 -6.078 1 98.94 110 LEU A C 1
ATOM 851 O O . LEU A 1 110 ? -0.935 -16.875 -6.715 1 98.94 110 LEU A O 1
ATOM 855 N N . GLN A 1 111 ? -1.291 -15.766 -4.836 1 98.88 111 GLN A N 1
ATOM 856 C CA . GLN A 1 111 ? -0.77 -16.891 -4.055 1 98.88 111 GLN A CA 1
ATOM 857 C C . GLN A 1 111 ? -1.644 -18.125 -4.223 1 98.88 111 GLN A C 1
ATOM 859 O O . GLN A 1 111 ? -1.132 -19.25 -4.312 1 98.88 111 GLN A O 1
ATOM 864 N N . ILE A 1 112 ? -2.893 -18 -4.254 1 98.88 112 ILE A N 1
ATOM 865 C CA . ILE A 1 112 ? -3.824 -19.109 -4.445 1 98.88 112 ILE A CA 1
ATOM 866 C C . ILE A 1 112 ? -3.633 -19.703 -5.84 1 98.88 112 ILE A C 1
ATOM 868 O O . ILE A 1 112 ? -3.547 -20.922 -5.988 1 98.88 112 ILE A O 1
ATOM 872 N N . GLU A 1 113 ? -3.561 -18.844 -6.758 1 98.62 113 GLU A N 1
ATOM 873 C CA . GLU A 1 113 ? -3.357 -19.297 -8.133 1 98.62 113 GLU A CA 1
ATOM 874 C C . GLU A 1 113 ? -2.035 -20.047 -8.273 1 98.62 113 GLU A C 1
ATOM 876 O O . GLU A 1 113 ? -1.962 -21.062 -8.969 1 98.62 113 GLU A O 1
ATOM 881 N N . LEU A 1 114 ? -1.028 -19.516 -7.711 1 98.81 114 LEU A N 1
ATOM 882 C CA . LEU A 1 114 ? 0.275 -20.172 -7.754 1 98.81 114 LEU A CA 1
ATOM 883 C C . LEU A 1 114 ? 0.213 -21.547 -7.09 1 98.81 114 LEU A C 1
ATOM 885 O O . LEU A 1 114 ? 0.767 -22.516 -7.609 1 98.81 114 LEU A O 1
ATOM 889 N N . ALA A 1 115 ? -0.399 -21.594 -6 1 98.75 115 ALA A N 1
ATOM 890 C CA . ALA A 1 115 ? -0.542 -22.875 -5.305 1 98.75 115 ALA A CA 1
ATOM 891 C C . ALA A 1 115 ? -1.264 -23.891 -6.176 1 98.75 115 ALA A C 1
ATOM 893 O O . ALA A 1 115 ? -0.88 -25.062 -6.215 1 98.75 115 ALA A O 1
ATOM 894 N N . LYS A 1 116 ? -2.279 -23.5 -6.809 1 98.56 116 LYS A N 1
ATOM 895 C CA . LYS A 1 116 ? -3.023 -24.359 -7.719 1 98.56 116 LYS A CA 1
ATOM 896 C C . LYS A 1 116 ? -2.137 -24.859 -8.859 1 98.56 116 LYS A C 1
ATOM 898 O O . LYS A 1 116 ? -2.17 -26.031 -9.219 1 98.56 116 LYS A O 1
ATOM 903 N N . ALA A 1 117 ? -1.418 -23.938 -9.406 1 98.44 117 ALA A N 1
ATOM 904 C CA . ALA A 1 117 ? -0.527 -24.281 -10.5 1 98.44 117 ALA A CA 1
ATOM 905 C C . ALA A 1 117 ? 0.551 -25.266 -10.039 1 98.44 117 ALA A C 1
ATOM 907 O O . ALA A 1 117 ? 0.881 -26.219 -10.75 1 98.44 117 ALA A O 1
ATOM 908 N N . GLN A 1 118 ? 1.057 -25.031 -8.914 1 98.19 118 GLN A N 1
ATOM 909 C CA . GLN A 1 118 ? 2.076 -25.906 -8.352 1 98.19 118 GLN A CA 1
ATOM 910 C C . GLN A 1 118 ? 1.505 -27.297 -8.062 1 98.19 118 GLN A C 1
ATOM 912 O O . GLN A 1 118 ? 2.172 -28.297 -8.289 1 98.19 118 GLN A O 1
ATOM 917 N N . ALA A 1 119 ? 0.332 -27.328 -7.562 1 98.38 119 ALA A N 1
ATOM 918 C CA . ALA A 1 119 ? -0.335 -28.594 -7.316 1 98.38 119 ALA A CA 1
ATOM 919 C C . ALA A 1 119 ? -0.556 -29.359 -8.617 1 98.38 119 ALA A C 1
ATOM 921 O O . ALA A 1 119 ? -0.402 -30.594 -8.664 1 98.38 119 ALA A O 1
ATOM 922 N N . GLU A 1 120 ? -0.939 -28.641 -9.602 1 97.5 120 GLU A N 1
ATOM 923 C CA . GLU A 1 120 ? -1.135 -29.25 -10.914 1 97.5 120 GLU A CA 1
ATOM 924 C C . GLU A 1 120 ? 0.163 -29.859 -11.445 1 97.5 120 GLU A C 1
ATOM 926 O O . GLU A 1 120 ? 0.161 -30.953 -12 1 97.5 120 GLU A O 1
ATOM 931 N N . VAL A 1 121 ? 1.246 -29.203 -11.32 1 97.25 121 VAL A N 1
ATOM 932 C CA . VAL A 1 121 ? 2.555 -29.688 -11.742 1 97.25 121 VAL A CA 1
ATOM 933 C C . VAL A 1 121 ? 2.893 -30.969 -11 1 97.25 121 VAL A C 1
ATOM 935 O O . VAL A 1 121 ? 3.34 -31.953 -11.602 1 97.25 121 VAL A O 1
ATOM 938 N N . LEU A 1 122 ? 2.658 -31 -9.773 1 96.94 122 LEU A N 1
ATOM 939 C CA . LEU A 1 122 ? 2.926 -32.188 -8.953 1 96.94 122 LEU A CA 1
ATOM 940 C C . LEU A 1 122 ? 2.064 -33.344 -9.398 1 96.94 122 LEU A C 1
ATOM 942 O O . LEU A 1 122 ? 2.551 -34.469 -9.492 1 96.94 122 LEU A O 1
ATOM 946 N N . ARG A 1 123 ? 0.865 -33.062 -9.609 1 96.75 123 ARG A N 1
ATOM 947 C CA . ARG A 1 123 ? -0.051 -34.094 -10.094 1 96.75 123 ARG A CA 1
ATOM 948 C C . ARG A 1 123 ? 0.433 -34.688 -11.406 1 96.75 123 ARG A C 1
ATOM 950 O O . ARG A 1 123 ? 0.442 -35.906 -11.578 1 96.75 123 ARG A O 1
ATOM 957 N N . MET A 1 124 ? 0.891 -33.906 -12.305 1 93.62 124 MET A N 1
ATOM 958 C CA . MET A 1 124 ? 1.345 -34.344 -13.617 1 93.62 124 MET A CA 1
ATOM 959 C C . MET A 1 124 ? 2.631 -35.156 -13.5 1 93.62 124 MET A C 1
ATOM 961 O O . MET A 1 124 ? 2.809 -36.156 -14.203 1 93.62 124 MET A O 1
ATOM 965 N N . HIS A 1 125 ? 3.441 -34.719 -12.625 1 93.31 125 HIS A N 1
ATOM 966 C CA . HIS A 1 125 ? 4.664 -35.469 -12.367 1 93.31 125 HIS A CA 1
ATOM 967 C C . HIS A 1 125 ? 4.355 -36.875 -11.859 1 93.31 125 HIS A C 1
ATOM 969 O O . HIS A 1 125 ? 4.973 -37.844 -12.297 1 93.31 125 HIS A O 1
ATOM 975 N N . CYS A 1 126 ? 3.414 -36.969 -10.984 1 94.31 126 CYS A N 1
ATOM 976 C CA . CYS A 1 126 ? 3.023 -38.25 -10.422 1 94.31 126 CYS A CA 1
ATOM 977 C C . CYS A 1 126 ? 2.402 -39.156 -11.484 1 94.31 126 CYS A C 1
ATOM 979 O O . CYS A 1 126 ? 2.689 -40.344 -11.539 1 94.31 126 CYS A O 1
ATOM 981 N N . GLN A 1 127 ? 1.603 -38.562 -12.289 1 90.06 127 GLN A N 1
ATOM 982 C CA . GLN A 1 127 ? 0.97 -39.312 -13.375 1 90.06 127 GLN A CA 1
ATOM 983 C C . GLN A 1 127 ? 2.01 -39.844 -14.359 1 90.06 127 GLN A C 1
ATOM 985 O O . GLN A 1 127 ? 1.909 -40.969 -14.828 1 90.06 127 GLN A O 1
ATOM 990 N N . GLN A 1 128 ? 2.963 -39 -14.672 1 85.19 128 GLN A N 1
ATOM 991 C CA . GLN A 1 128 ? 4.035 -39.406 -15.578 1 85.19 128 GLN A CA 1
ATOM 992 C C . GLN A 1 128 ? 4.867 -40.531 -14.984 1 85.19 128 GLN A C 1
ATOM 994 O O . GLN A 1 128 ? 5.234 -41.469 -15.688 1 85.19 128 GLN A O 1
ATOM 999 N N . ALA A 1 129 ? 5.121 -40.406 -13.781 1 89.06 129 ALA A N 1
ATOM 1000 C CA . ALA A 1 129 ? 5.891 -41.469 -13.086 1 89.06 129 ALA A CA 1
ATOM 1001 C C . ALA A 1 129 ? 5.133 -42.781 -13.07 1 89.06 129 ALA A C 1
ATOM 1003 O O . ALA A 1 129 ? 5.723 -43.844 -13.281 1 89.06 129 ALA A O 1
ATOM 1004 N N . ASN A 1 130 ? 3.863 -42.719 -12.898 1 88.81 130 ASN A N 1
ATOM 1005 C CA . ASN A 1 130 ? 3.031 -43.938 -12.883 1 88.81 130 ASN A CA 1
ATOM 1006 C C . ASN A 1 130 ? 2.967 -44.594 -14.258 1 88.81 130 ASN A C 1
ATOM 1008 O O . ASN A 1 130 ? 3.035 -45.812 -14.375 1 88.81 130 ASN A O 1
ATOM 1012 N N . LEU A 1 131 ? 2.877 -43.781 -15.273 1 84.88 131 LEU A N 1
ATOM 1013 C CA . LEU A 1 131 ? 2.842 -44.281 -16.641 1 84.88 131 LEU A CA 1
ATOM 1014 C C . LEU A 1 131 ? 4.16 -44.969 -17 1 84.88 131 LEU A C 1
ATOM 1016 O O . LEU A 1 131 ? 4.164 -46.031 -17.609 1 84.88 131 LEU A O 1
ATOM 1020 N N . MET A 1 132 ? 5.254 -44.406 -16.547 1 84 132 MET A N 1
ATOM 1021 C CA . MET A 1 132 ? 6.574 -44.969 -16.844 1 84 132 MET A CA 1
ATOM 1022 C C . MET A 1 132 ? 6.77 -46.312 -16.125 1 84 132 MET A C 1
ATOM 1024 O O . MET A 1 132 ? 7.359 -47.219 -16.672 1 84 132 MET A O 1
ATOM 1028 N N . THR A 1 133 ? 6.188 -46.344 -14.984 1 88.88 133 THR A N 1
ATOM 1029 C CA . THR A 1 133 ? 6.266 -47.562 -14.227 1 88.88 133 THR A CA 1
ATOM 1030 C C . THR A 1 133 ? 5.48 -48.688 -14.914 1 88.88 133 THR A C 1
ATOM 1032 O O . THR A 1 133 ? 5.949 -49.812 -15.008 1 88.88 133 THR A O 1
ATOM 1035 N N . LEU A 1 134 ? 4.387 -48.406 -15.594 1 84.25 134 LEU A N 1
ATOM 1036 C CA . LEU A 1 134 ? 3.545 -49.375 -16.297 1 84.25 134 LEU A CA 1
ATOM 1037 C C . LEU A 1 134 ? 4.211 -49.844 -17.594 1 84.25 134 LEU A C 1
ATOM 1039 O O . LEU A 1 134 ? 4.207 -51.031 -17.906 1 84.25 134 LEU A O 1
ATOM 1043 N N . ILE A 1 135 ? 4.848 -48.938 -18.266 1 79.75 135 ILE A N 1
ATOM 1044 C CA . ILE A 1 135 ? 5.52 -49.281 -19.516 1 79.75 135 ILE A CA 1
ATOM 1045 C C . ILE A 1 135 ? 6.719 -50.188 -19.25 1 79.75 135 ILE A C 1
ATOM 1047 O O . ILE A 1 135 ? 6.918 -51.156 -19.953 1 79.75 135 ILE A O 1
ATOM 1051 N N . CYS A 1 136 ? 7.441 -49.938 -18.156 1 83.44 136 CYS A N 1
ATOM 1052 C CA . CYS A 1 136 ? 8.602 -50.75 -17.812 1 83.44 136 CYS A CA 1
ATOM 1053 C C . CYS A 1 136 ? 8.195 -52.156 -17.422 1 83.44 136 CYS A C 1
ATOM 1055 O O . CYS A 1 136 ? 8.859 -53.125 -17.781 1 83.44 136 CYS A O 1
ATOM 1057 N N . LYS A 1 137 ? 7.07 -52.281 -16.828 1 86.5 137 LYS A N 1
ATOM 1058 C CA . LYS A 1 137 ? 6.57 -53.594 -16.406 1 86.5 137 LYS A CA 1
ATOM 1059 C C . LYS A 1 137 ? 6.137 -54.406 -17.625 1 86.5 137 LYS A C 1
ATOM 1061 O O . LYS A 1 137 ? 6.43 -55.625 -17.703 1 86.5 137 LYS A O 1
ATOM 1066 N N . GLU A 1 138 ? 5.586 -53.812 -18.656 1 77.5 138 GLU A N 1
ATOM 1067 C CA . GLU A 1 138 ? 5.105 -54.5 -19.859 1 77.5 138 GLU A CA 1
ATOM 1068 C C . GLU A 1 138 ? 6.262 -54.875 -20.766 1 77.5 138 GLU A C 1
ATOM 1070 O O . GLU A 1 138 ? 6.246 -55.938 -21.375 1 77.5 138 GLU A O 1
ATOM 1075 N N . LEU A 1 139 ? 7.23 -54.094 -20.859 1 74.81 139 LEU A N 1
ATOM 1076 C CA . LEU A 1 139 ? 8.398 -54.375 -21.688 1 74.81 139 LEU A CA 1
ATOM 1077 C C . LEU A 1 139 ? 9.266 -55.469 -21.062 1 74.81 139 LEU A C 1
ATOM 1079 O O . LEU A 1 139 ? 9.875 -56.25 -21.781 1 74.81 139 LEU A O 1
ATOM 1083 N N . GLY A 1 140 ? 9.266 -55.469 -19.812 1 74.12 140 GLY A N 1
ATOM 1084 C CA . GLY A 1 140 ? 10.023 -56.5 -19.125 1 74.12 140 GLY A CA 1
ATOM 1085 C C . GLY A 1 140 ? 9.391 -57.875 -19.234 1 74.12 140 GLY A C 1
ATOM 1086 O O . GLY A 1 140 ? 10.07 -58.906 -19.094 1 74.12 140 GLY A O 1
ATOM 1087 N N . GLN A 1 141 ? 8.031 -58.156 -19.641 1 67.75 141 GLN A N 1
ATOM 1088 C CA . GLN A 1 141 ? 7.305 -59.406 -19.766 1 67.75 141 GLN A CA 1
ATOM 1089 C C . GLN A 1 141 ? 7.277 -59.906 -21.219 1 67.75 141 GLN A C 1
ATOM 1091 O O . GLN A 1 141 ? 6.777 -60.969 -21.5 1 67.75 141 GLN A O 1
ATOM 1096 N N . MET A 1 142 ? 7.793 -59.219 -22.125 1 63.66 142 MET A N 1
ATOM 1097 C CA . MET A 1 142 ? 7.84 -59.688 -23.516 1 63.66 142 MET A CA 1
ATOM 1098 C C . MET A 1 142 ? 8.812 -60.844 -23.688 1 63.66 142 MET A C 1
ATOM 1100 O O . MET A 1 142 ? 9.922 -60.812 -23.141 1 63.66 142 MET A O 1
ATOM 1104 N N . PRO A 1 143 ? 8.234 -62.219 -24.188 1 62.66 143 PRO A N 1
ATOM 1105 C CA . PRO A 1 143 ? 9.086 -63.406 -24.312 1 62.66 143 PRO A CA 1
ATOM 1106 C C . PRO A 1 143 ? 10.391 -63.125 -25.047 1 62.66 143 PRO A C 1
ATOM 1108 O O . PRO A 1 143 ? 10.43 -62.25 -25.938 1 62.66 143 PRO A O 1
ATOM 1111 N N . GLU A 1 144 ? 11.469 -63.469 -24.312 1 60.41 144 GLU A N 1
ATOM 1112 C CA . GLU A 1 144 ? 12.719 -63.469 -25.047 1 60.41 144 GLU A CA 1
ATOM 1113 C C . GLU A 1 144 ? 12.578 -64.25 -26.359 1 60.41 144 GLU A C 1
ATOM 1115 O O . GLU A 1 144 ? 11.906 -65.25 -26.422 1 60.41 144 GLU A O 1
ATOM 1120 N N . PRO A 1 145 ? 12.594 -63.656 -27.547 1 57.91 145 PRO A N 1
ATOM 1121 C CA . PRO A 1 145 ? 12.531 -64.5 -28.719 1 57.91 145 PRO A CA 1
ATOM 1122 C C . PRO A 1 145 ? 13.234 -65.875 -28.516 1 57.91 145 PRO A C 1
ATOM 1124 O O . PRO A 1 145 ? 14.203 -65.938 -27.75 1 57.91 145 PRO A O 1
ATOM 1127 N N . PRO A 1 146 ? 12.562 -67 -28.703 1 54.28 146 PRO A N 1
ATOM 1128 C CA . PRO A 1 146 ? 13.336 -68.25 -28.609 1 54.28 146 PRO A CA 1
ATOM 1129 C C . PRO A 1 146 ? 14.758 -68.062 -29.156 1 54.28 146 PRO A C 1
ATOM 1131 O O . PRO A 1 146 ? 14.969 -67.375 -30.141 1 54.28 146 PRO A O 1
ATOM 1134 N N . MET A 1 147 ? 15.68 -68.125 -28.281 1 49.22 147 MET A N 1
ATOM 1135 C CA . MET A 1 147 ? 17.016 -68.312 -28.844 1 49.22 147 MET A CA 1
ATOM 1136 C C . MET A 1 147 ? 16.984 -69.312 -29.984 1 49.22 147 MET A C 1
ATOM 1138 O O . MET A 1 147 ? 16.781 -70.5 -29.781 1 49.22 147 MET A O 1
ATOM 1142 N N . HIS A 1 148 ? 16.312 -69.125 -31.156 1 45.41 148 HIS A N 1
ATOM 1143 C CA . HIS A 1 148 ? 16.688 -70.062 -32.25 1 45.41 148 HIS A CA 1
ATOM 1144 C C . HIS A 1 148 ? 18.156 -70.438 -32.188 1 45.41 148 HIS A C 1
ATOM 1146 O O . HIS A 1 148 ? 19 -69.562 -31.859 1 45.41 148 HIS A O 1
ATOM 1152 N N . ASP A 1 149 ? 18.594 -71.75 -32.156 1 43.94 149 ASP A N 1
ATOM 1153 C CA . ASP A 1 149 ? 19.859 -72.375 -32.531 1 43.94 149 ASP A CA 1
ATOM 1154 C C . ASP A 1 149 ? 20.562 -71.562 -33.594 1 43.94 149 ASP A C 1
ATOM 1156 O O . ASP A 1 149 ? 19.938 -70.688 -34.25 1 43.94 149 ASP A O 1
ATOM 1160 N N . HIS A 1 150 ? 21.766 -72.125 -34.344 1 37.91 150 HIS A N 1
ATOM 1161 C CA . HIS A 1 150 ? 22.875 -71.75 -35.219 1 37.91 150 HIS A CA 1
ATOM 1162 C C . HIS A 1 150 ? 22.359 -71.125 -36.5 1 37.91 150 HIS A C 1
ATOM 1164 O O . HIS A 1 150 ? 23.094 -71.062 -37.5 1 37.91 150 HIS A O 1
ATOM 1170 N N . TYR A 1 151 ? 21.188 -71.312 -37 1 37.78 151 TYR A N 1
ATOM 1171 C CA . TYR A 1 151 ? 21.391 -71.062 -38.438 1 37.78 151 TYR A CA 1
ATOM 1172 C C . TYR A 1 151 ? 21.875 -69.625 -38.656 1 37.78 151 TYR A C 1
ATOM 1174 O O . TYR A 1 151 ? 21.656 -68.75 -37.812 1 37.78 151 TYR A O 1
ATOM 1182 N N . ASN A 1 152 ? 22.672 -69.25 -39.812 1 33.59 152 ASN A N 1
ATOM 1183 C CA . ASN A 1 152 ? 23.453 -68.25 -40.5 1 33.59 152 ASN A CA 1
ATOM 1184 C C . ASN A 1 152 ? 22.656 -66.938 -40.625 1 33.59 152 ASN A C 1
ATOM 1186 O O . ASN A 1 152 ? 23.125 -66 -41.25 1 33.59 152 ASN A O 1
ATOM 1190 N N . ILE A 1 153 ? 21.312 -67 -40.75 1 33.88 153 ILE A N 1
ATOM 1191 C CA . ILE A 1 153 ? 21.016 -65.875 -41.656 1 33.88 153 ILE A CA 1
ATOM 1192 C C . ILE A 1 153 ? 21.25 -64.562 -40.938 1 33.88 153 ILE A C 1
ATOM 1194 O O . ILE A 1 153 ? 20.906 -64.438 -39.781 1 33.88 153 ILE A O 1
ATOM 1198 N N . ALA A 1 154 ? 21.641 -63.531 -41.594 1 32.72 154 ALA A N 1
ATOM 1199 C CA . ALA A 1 154 ? 22.125 -62.156 -41.719 1 32.72 154 ALA A CA 1
ATOM 1200 C C . ALA A 1 154 ? 21.125 -61.188 -41.062 1 32.72 154 ALA A C 1
ATOM 1202 O O . ALA A 1 154 ? 21.453 -60.031 -40.844 1 32.72 154 ALA A O 1
ATOM 1203 N N . SER A 1 155 ? 19.812 -61.406 -41.312 1 35.44 155 SER A N 1
ATOM 1204 C CA . SER A 1 155 ? 19.234 -60.094 -41.531 1 35.44 155 SER A CA 1
ATOM 1205 C C . SER A 1 155 ? 19.156 -59.281 -40.25 1 35.44 155 SER A C 1
ATOM 1207 O O . SER A 1 155 ? 18.828 -59.844 -39.188 1 35.44 155 SER A O 1
ATOM 1209 N N . PRO A 1 156 ? 19.875 -58.156 -40.188 1 34.94 156 PRO A N 1
ATOM 1210 C CA . PRO A 1 156 ? 19.953 -57.156 -39.156 1 34.94 156 PRO A CA 1
ATOM 1211 C C . PRO A 1 156 ? 18.578 -56.719 -38.656 1 34.94 156 PRO A C 1
ATOM 1213 O O . PRO A 1 156 ? 17.781 -56.156 -39.438 1 34.94 156 PRO A O 1
ATOM 1216 N N . GLN A 1 157 ? 17.828 -57.656 -38.156 1 33.41 157 GLN A N 1
ATOM 1217 C CA . GLN A 1 157 ? 16.578 -57.188 -37.562 1 33.41 157 GLN A CA 1
ATOM 1218 C C . GLN A 1 157 ? 16.781 -55.906 -36.75 1 33.41 157 GLN A C 1
ATOM 1220 O O . GLN A 1 157 ? 17.688 -55.875 -35.906 1 33.41 157 GLN A O 1
ATOM 1225 N N . GLY A 1 158 ? 16.516 -54.75 -37.344 1 32.38 158 GLY A N 1
ATOM 1226 C CA . GLY A 1 158 ? 16.391 -53.438 -36.781 1 32.38 158 GLY A CA 1
ATOM 1227 C C . GLY A 1 158 ? 15.703 -53.438 -35.406 1 32.38 158 GLY A C 1
ATOM 1228 O O . GLY A 1 158 ? 14.492 -53.625 -35.344 1 32.38 158 GLY A O 1
ATOM 1229 N N . TYR A 1 159 ? 16.156 -54.25 -34.5 1 32.84 159 TYR A N 1
ATOM 1230 C CA . TYR A 1 159 ? 15.664 -54 -33.156 1 32.84 159 TYR A CA 1
ATOM 1231 C C . TYR A 1 159 ? 15.672 -52.5 -32.844 1 32.84 159 TYR A C 1
ATOM 1233 O O . TYR A 1 159 ? 16.734 -51.875 -32.781 1 32.84 159 TYR A O 1
ATOM 1241 N N . TYR A 1 160 ? 14.859 -51.719 -33.562 1 31.8 160 TYR A N 1
ATOM 1242 C CA . TYR A 1 160 ? 14.664 -50.375 -33 1 31.8 160 TYR A CA 1
ATOM 1243 C C . TYR A 1 160 ? 14.477 -50.406 -31.5 1 31.8 160 TYR A C 1
ATOM 1245 O O . TYR A 1 160 ? 13.539 -51.062 -31 1 31.8 160 TYR A O 1
ATOM 1253 N N . SER A 1 161 ? 15.539 -50.75 -30.766 1 33.12 161 SER A N 1
ATOM 1254 C CA . SER A 1 161 ? 15.594 -50.5 -29.328 1 33.12 161 SER A CA 1
ATOM 1255 C C . SER A 1 161 ? 14.789 -49.25 -28.938 1 33.12 161 SER A C 1
ATOM 1257 O O . SER A 1 161 ? 14.977 -48.188 -29.516 1 33.12 161 SER A O 1
ATOM 1259 N N . TYR A 1 162 ? 13.555 -49.438 -28.562 1 33.69 162 TYR A N 1
ATOM 1260 C CA . TYR A 1 162 ? 12.727 -48.438 -27.875 1 33.69 162 TYR A CA 1
ATOM 1261 C C . TYR A 1 162 ? 13.57 -47.625 -26.906 1 33.69 162 TYR A C 1
ATOM 1263 O O . TYR A 1 162 ? 13.031 -46.938 -26.047 1 33.69 162 TYR A O 1
ATOM 1271 N N . SER A 1 163 ? 14.945 -47.75 -26.906 1 35.69 163 SER A N 1
ATOM 1272 C CA . SER A 1 163 ? 15.695 -46.844 -26.062 1 35.69 163 SER A CA 1
ATOM 1273 C C . SER A 1 163 ? 15.359 -45.375 -26.391 1 35.69 163 SER A C 1
ATOM 1275 O O . SER A 1 163 ? 15.883 -44.469 -25.766 1 35.69 163 SER A O 1
ATOM 1277 N N . TYR A 1 164 ? 14.859 -45.125 -27.578 1 36.09 164 TYR A N 1
ATOM 1278 C CA . TYR A 1 164 ? 14.664 -43.719 -27.953 1 36.09 164 TYR A CA 1
ATOM 1279 C C . TYR A 1 164 ? 13.578 -43.094 -27.109 1 36.09 164 TYR A C 1
ATOM 1281 O O . TYR A 1 164 ? 13.367 -41.875 -27.172 1 36.09 164 TYR A O 1
ATOM 1289 N N . LEU A 1 165 ? 12.688 -43.844 -26.531 1 38.88 165 LEU A N 1
ATOM 1290 C CA . LEU A 1 165 ? 11.633 -43.125 -25.844 1 38.88 165 LEU A CA 1
ATOM 1291 C C . LEU A 1 165 ? 12.219 -42.188 -24.766 1 38.88 165 LEU A C 1
ATOM 1293 O O . LEU A 1 165 ? 11.719 -41.094 -24.531 1 38.88 165 LEU A O 1
ATOM 1297 N N . PHE A 1 166 ? 13.117 -42.75 -23.906 1 36.88 166 PHE A N 1
ATOM 1298 C CA . PHE A 1 166 ? 13.523 -42.031 -22.719 1 36.88 166 PHE A CA 1
ATOM 1299 C C . PHE A 1 166 ? 14.68 -41.062 -23.031 1 36.88 166 PHE A C 1
ATOM 1301 O O . PHE A 1 166 ? 15.141 -40.344 -22.156 1 36.88 166 PHE A O 1
ATOM 1308 N N . GLU A 1 167 ? 15.391 -41.188 -24.109 1 35.22 167 GLU A N 1
ATOM 1309 C CA . GLU A 1 167 ? 16.547 -40.312 -24.188 1 35.22 167 GLU A CA 1
ATOM 1310 C C . GLU A 1 167 ? 16.141 -38.844 -24.25 1 35.22 167 GLU A C 1
ATOM 1312 O O . GLU A 1 167 ? 16.859 -37.969 -23.781 1 35.22 167 GLU A O 1
ATOM 1317 N N . GLU A 1 168 ? 15.203 -38.5 -25.094 1 35.69 168 GLU A N 1
ATOM 1318 C CA . GLU A 1 168 ? 15.141 -37.062 -25.328 1 35.69 168 GLU A CA 1
ATOM 1319 C C . GLU A 1 168 ? 14.602 -36.344 -24.094 1 35.69 168 GLU A C 1
ATOM 1321 O O . GLU A 1 168 ? 14.352 -35.125 -24.141 1 35.69 168 GLU A O 1
ATOM 1326 N N . SER A 1 169 ? 14.109 -36.969 -23.156 1 35.62 169 SER A N 1
ATOM 1327 C CA . SER A 1 169 ? 13.68 -36.031 -22.141 1 35.62 169 SER A CA 1
ATOM 1328 C C . SER A 1 169 ? 14.867 -35.281 -21.547 1 35.62 169 SER A C 1
ATOM 1330 O O . SER A 1 169 ? 14.719 -34.531 -20.578 1 35.62 169 SER A O 1
ATOM 1332 N N . ASN A 1 170 ? 16.109 -35.625 -21.875 1 34.47 170 ASN A N 1
ATOM 1333 C CA . ASN A 1 170 ? 17.156 -34.719 -21.391 1 34.47 170 ASN A CA 1
ATOM 1334 C C . ASN A 1 170 ? 16.984 -33.312 -21.938 1 34.47 170 ASN A C 1
ATOM 1336 O O . ASN A 1 170 ? 17.766 -32.875 -22.781 1 34.47 170 ASN A O 1
ATOM 1340 N N . VAL A 1 171 ? 15.961 -32.844 -22.453 1 36.31 171 VAL A N 1
ATOM 1341 C CA . VAL A 1 171 ? 15.945 -31.438 -22.828 1 36.31 171 VAL A CA 1
ATOM 1342 C C . VAL A 1 171 ? 16.375 -30.578 -21.641 1 36.31 171 VAL A C 1
ATOM 1344 O O . VAL A 1 171 ? 16.391 -29.344 -21.734 1 36.31 171 VAL A O 1
ATOM 1347 N N . LEU A 1 172 ? 16.422 -31.031 -20.438 1 32.16 172 LEU A N 1
ATOM 1348 C CA . LEU A 1 172 ? 16.812 -30.031 -19.453 1 32.16 172 LEU A CA 1
ATOM 1349 C C . LEU A 1 172 ? 18.297 -29.719 -19.562 1 32.16 172 LEU A C 1
ATOM 1351 O O . LEU A 1 172 ? 19.078 -30.094 -18.672 1 32.16 172 LEU A O 1
ATOM 1355 N N . GLU A 1 173 ? 19.047 -30.047 -20.625 1 30.81 173 GLU A N 1
ATOM 1356 C CA . GLU A 1 173 ? 20.359 -29.422 -20.453 1 30.81 173 GLU A CA 1
ATOM 1357 C C . GLU A 1 173 ? 20.234 -27.906 -20.312 1 30.81 173 GLU A C 1
ATOM 1359 O O . GLU A 1 173 ? 19.516 -27.266 -21.078 1 30.81 173 GLU A O 1
ATOM 1364 N N . PRO A 1 174 ? 20.391 -27.344 -19.062 1 32.62 174 PRO A N 1
ATOM 1365 C CA . PRO A 1 174 ? 20.672 -25.922 -18.953 1 32.62 174 PRO A CA 1
ATOM 1366 C C . PRO A 1 174 ? 21.719 -25.438 -19.953 1 32.62 174 PRO A C 1
ATOM 1368 O O . PRO A 1 174 ? 22.766 -26.078 -20.094 1 32.62 174 PRO A O 1
ATOM 1371 N N . LEU A 1 175 ? 21.391 -25.125 -21.172 1 25 175 LEU A N 1
ATOM 1372 C CA . LEU A 1 175 ? 22.359 -24.391 -21.969 1 25 175 LEU A CA 1
ATOM 1373 C C . LEU A 1 175 ? 23.031 -23.297 -21.125 1 25 175 LEU A C 1
ATOM 1375 O O . LEU A 1 175 ? 22.422 -22.25 -20.875 1 25 175 LEU A O 1
ATOM 1379 N N . TRP A 1 176 ? 23.516 -23.594 -19.953 1 25.55 176 TRP A N 1
ATOM 1380 C CA . TRP A 1 176 ? 24.453 -22.641 -19.359 1 25.55 176 TRP A CA 1
ATOM 1381 C C . TRP A 1 176 ? 25.688 -22.469 -20.219 1 25.55 176 TRP A C 1
ATOM 1383 O O . TRP A 1 176 ? 26.562 -21.656 -19.922 1 25.55 176 TRP A O 1
ATOM 1393 N N . THR A 1 177 ? 25.734 -22.484 -21.578 1 23.34 177 THR A N 1
ATOM 1394 C CA . THR A 1 177 ? 27 -21.812 -21.828 1 23.34 177 THR A CA 1
ATOM 1395 C C . THR A 1 177 ? 26.891 -20.312 -21.5 1 23.34 177 THR A C 1
ATOM 1397 O O . THR A 1 177 ? 25.797 -19.75 -21.578 1 23.34 177 THR A O 1
ATOM 1400 N N . MET B 1 1 ? -42.469 -28.938 18.359 1 26.83 1 MET B N 1
ATOM 1401 C CA . MET B 1 1 ? -41.312 -28.422 17.672 1 26.83 1 MET B CA 1
ATOM 1402 C C . MET B 1 1 ? -41.25 -26.891 17.781 1 26.83 1 MET B C 1
ATOM 1404 O O . MET B 1 1 ? -42 -26.188 17.094 1 26.83 1 MET B O 1
ATOM 1408 N N . LYS B 1 2 ? -40.875 -26.391 19.031 1 32.06 2 LYS B N 1
ATOM 1409 C CA . LYS B 1 2 ? -40.969 -25.031 19.547 1 32.06 2 LYS B CA 1
ATOM 1410 C C . LYS B 1 2 ? -39.938 -24.109 18.859 1 32.06 2 LYS B C 1
ATOM 1412 O O . LYS B 1 2 ? -38.781 -24.484 18.688 1 32.06 2 LYS B O 1
ATOM 1417 N N . LYS B 1 3 ? -40.406 -23.234 18 1 33.44 3 LYS B N 1
ATOM 1418 C CA . LYS B 1 3 ? -39.812 -22.094 17.312 1 33.44 3 LYS B CA 1
ATOM 1419 C C . LYS B 1 3 ? -38.969 -21.266 18.266 1 33.44 3 LYS B C 1
ATOM 1421 O O . LYS B 1 3 ? -39.5 -20.547 19.125 1 33.44 3 LYS B O 1
ATOM 1426 N N . SER B 1 4 ? -37.875 -21.797 18.828 1 33.81 4 SER B N 1
ATOM 1427 C CA . SER B 1 4 ? -37.094 -20.938 19.703 1 33.81 4 SER B CA 1
ATOM 1428 C C . SER B 1 4 ? -36.656 -19.672 18.984 1 33.81 4 SER B C 1
ATOM 1430 O O . SER B 1 4 ? -36.062 -19.734 17.906 1 33.81 4 SER B O 1
ATOM 1432 N N . GLU B 1 5 ? -37.375 -18.594 19.172 1 30.58 5 GLU B N 1
ATOM 1433 C CA . GLU B 1 5 ? -37.156 -17.203 18.781 1 30.58 5 GLU B CA 1
ATOM 1434 C C . GLU B 1 5 ? -35.75 -16.75 19.203 1 30.58 5 GLU B C 1
ATOM 1436 O O . GLU B 1 5 ? -35.375 -16.844 20.375 1 30.58 5 GLU B O 1
ATOM 1441 N N . GLU B 1 6 ? -34.719 -16.906 18.344 1 31.88 6 GLU B N 1
ATOM 1442 C CA . GLU B 1 6 ? -33.375 -16.359 18.469 1 31.88 6 GLU B CA 1
ATOM 1443 C C . GLU B 1 6 ? -33.406 -14.859 18.75 1 31.88 6 GLU B C 1
ATOM 1445 O O . GLU B 1 6 ? -33.969 -14.094 17.969 1 31.88 6 GLU B O 1
ATOM 1450 N N . ALA B 1 7 ? -33.312 -14.453 20.078 1 35.41 7 ALA B N 1
ATOM 1451 C CA . ALA B 1 7 ? -33.188 -13.086 20.578 1 35.41 7 ALA B CA 1
ATOM 1452 C C . ALA B 1 7 ? -31.953 -12.406 19.984 1 35.41 7 ALA B C 1
ATOM 1454 O O . ALA B 1 7 ? -30.844 -12.914 20.094 1 35.41 7 ALA B O 1
ATOM 1455 N N . ASN B 1 8 ? -32.094 -11.727 18.828 1 29.95 8 ASN B N 1
ATOM 1456 C CA . ASN B 1 8 ? -31.125 -10.773 18.266 1 29.95 8 ASN B CA 1
ATOM 1457 C C . ASN B 1 8 ? -30.6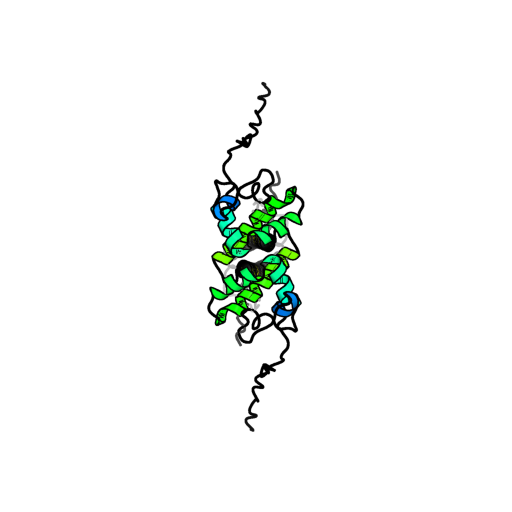72 -9.758 19.312 1 29.95 8 ASN B C 1
ATOM 1459 O O . ASN B 1 8 ? -31.453 -8.898 19.734 1 29.95 8 ASN B O 1
ATOM 1463 N N . THR B 1 9 ? -29.781 -10.109 20.219 1 30.98 9 THR B N 1
ATOM 1464 C CA . THR B 1 9 ? -29.203 -9.164 21.172 1 30.98 9 THR B CA 1
ATOM 1465 C C . THR B 1 9 ? -28.5 -8.023 20.438 1 30.98 9 THR B C 1
ATOM 1467 O O . THR B 1 9 ? -27.422 -8.219 19.859 1 30.98 9 THR B O 1
ATOM 1470 N N . ALA B 1 10 ? -29.203 -7.102 19.797 1 31.61 10 ALA B N 1
ATOM 1471 C CA . ALA B 1 10 ? -28.641 -5.816 19.375 1 31.61 10 ALA B CA 1
ATOM 1472 C C . ALA B 1 10 ? -27.812 -5.191 20.484 1 31.61 10 ALA B C 1
ATOM 1474 O O . ALA B 1 10 ? -28.281 -5.023 21.609 1 31.61 10 ALA B O 1
ATOM 1475 N N . SER B 1 11 ? -26.547 -5.41 20.5 1 32.31 11 SER B N 1
ATOM 1476 C CA . SER B 1 11 ? -25.625 -4.676 21.375 1 32.31 11 SER B CA 1
ATOM 1477 C C . SER B 1 11 ? -25.891 -3.178 21.328 1 32.31 11 SER B C 1
ATOM 1479 O O . SER B 1 11 ? -25.719 -2.535 20.297 1 32.31 11 SER B O 1
ATOM 1481 N N . ALA B 1 12 ? -26.875 -2.703 21.922 1 34.06 12 ALA B N 1
ATOM 1482 C CA . ALA B 1 12 ? -27.094 -1.273 22.141 1 34.06 12 ALA B CA 1
ATOM 1483 C C . ALA B 1 12 ? -25.797 -0.586 22.578 1 34.06 12 ALA B C 1
ATOM 1485 O O . ALA B 1 12 ? -25.25 -0.904 23.625 1 34.06 12 ALA B O 1
ATOM 1486 N N . VAL B 1 13 ? -24.938 -0.208 21.594 1 35.84 13 VAL B N 1
ATOM 1487 C CA . VAL B 1 13 ? -23.938 0.786 21.969 1 35.84 13 VAL B CA 1
ATOM 1488 C C . VAL B 1 13 ? -24.578 1.825 22.891 1 35.84 13 VAL B C 1
ATOM 1490 O O . VAL B 1 13 ? -25.453 2.582 22.484 1 35.84 13 VAL B O 1
ATOM 1493 N N . VAL B 1 14 ? -24.875 1.483 24.047 1 34.31 14 VAL B N 1
ATOM 1494 C CA . VAL B 1 14 ? -25.219 2.516 25.031 1 34.31 14 VAL B CA 1
ATOM 1495 C C . VAL B 1 14 ? -24.328 3.73 24.828 1 34.31 14 VAL B C 1
ATOM 1497 O O . VAL B 1 14 ? -23.109 3.65 25.031 1 34.31 14 VAL B O 1
ATOM 1500 N N . VAL B 1 15 ? -24.609 4.629 23.922 1 35.62 15 VAL B N 1
ATOM 1501 C CA . VAL B 1 15 ? -24.125 5.996 24.047 1 35.62 15 VAL B CA 1
ATOM 1502 C C . VAL B 1 15 ? -24.25 6.461 25.5 1 35.62 15 VAL B C 1
ATOM 1504 O O . VAL B 1 15 ? -25.344 6.82 25.953 1 35.62 15 VAL B O 1
ATOM 1507 N N . MET B 1 16 ? -23.953 5.75 26.484 1 33.88 16 MET B N 1
ATOM 1508 C CA . MET B 1 16 ? -23.844 6.488 27.734 1 33.88 16 MET B CA 1
ATOM 1509 C C . MET B 1 16 ? -23.359 7.914 27.484 1 33.88 16 MET B C 1
ATOM 1511 O O . MET B 1 16 ? -22.453 8.133 26.688 1 33.88 16 MET B O 1
ATOM 1515 N N . GLY B 1 17 ? -24.109 8.867 27.516 1 40.53 17 GLY B N 1
ATOM 1516 C CA . GLY B 1 17 ? -23.859 10.297 27.609 1 40.53 17 GLY B CA 1
ATOM 1517 C C . GLY B 1 17 ? -22.578 10.625 28.359 1 40.53 17 GLY B C 1
ATOM 1518 O O . GLY B 1 17 ? -22.625 11.234 29.438 1 40.53 17 GLY B O 1
ATOM 1519 N N . SER B 1 18 ? -21.734 9.781 28.781 1 47.38 18 SER B N 1
ATOM 1520 C CA . SER B 1 18 ? -20.594 10.109 29.641 1 47.38 18 SER B CA 1
ATOM 1521 C C . SER B 1 18 ? -19.938 11.414 29.203 1 47.38 18 SER B C 1
ATOM 1523 O O . SER B 1 18 ? -19.766 11.664 28.016 1 47.38 18 SER B O 1
ATOM 1525 N N . THR B 1 19 ? -20.156 12.594 29.969 1 65.19 19 THR B N 1
ATOM 1526 C CA . THR B 1 19 ? -19.641 13.953 30.094 1 65.19 19 THR B CA 1
ATOM 1527 C C . THR B 1 19 ? -18.141 14 29.812 1 65.19 19 THR B C 1
ATOM 1529 O O . THR B 1 19 ? -17.5 15.039 29.984 1 65.19 19 THR B O 1
ATOM 1532 N N . GLN B 1 20 ? -17.672 12.852 29.578 1 85.75 20 GLN B N 1
ATOM 1533 C CA . GLN B 1 20 ? -16.219 12.953 29.453 1 85.75 20 GLN B CA 1
ATOM 1534 C C . GLN B 1 20 ? -15.82 13.539 28.109 1 85.75 20 GLN B C 1
ATOM 1536 O O . GLN B 1 20 ? -16.391 13.172 27.078 1 85.75 20 GLN B O 1
ATOM 1541 N N . PRO B 1 21 ? -15.008 14.453 28.156 1 94.12 21 PRO B N 1
ATOM 1542 C CA . PRO B 1 21 ? -14.484 15.031 26.922 1 94.12 21 PRO B CA 1
ATOM 1543 C C . PRO B 1 21 ? -13.906 13.977 25.984 1 94.12 21 PRO B C 1
ATOM 1545 O O . PRO B 1 21 ? -13.43 12.938 26.422 1 94.12 21 PRO B O 1
ATOM 1548 N N . CYS B 1 22 ? -14.125 14.07 24.734 1 97 22 CYS B N 1
ATOM 1549 C CA . CYS B 1 22 ? -13.547 13.141 23.766 1 97 22 CYS B CA 1
ATOM 1550 C C . CYS B 1 22 ? -12.023 13.141 23.875 1 97 22 CYS B C 1
ATOM 1552 O O . CYS B 1 22 ? -11.438 14 24.531 1 97 22 CYS B O 1
ATOM 1554 N N . ALA B 1 23 ? -11.367 12.195 23.328 1 97.75 23 ALA B N 1
ATOM 1555 C CA . ALA B 1 23 ? -9.914 12.055 23.406 1 97.75 23 ALA B CA 1
ATOM 1556 C C . ALA B 1 23 ? -9.219 13.25 22.766 1 97.75 23 ALA B C 1
ATOM 1558 O O . ALA B 1 23 ? -8.195 13.719 23.281 1 97.75 23 ALA B O 1
ATOM 1559 N N . ALA B 1 24 ? -9.805 13.727 21.641 1 98.06 24 ALA B N 1
ATOM 1560 C CA . ALA B 1 24 ? -9.211 14.867 20.938 1 98.06 24 ALA B CA 1
ATOM 1561 C C . ALA B 1 24 ? -9.195 16.109 21.812 1 98.06 24 ALA B C 1
ATOM 1563 O O . ALA B 1 24 ? -8.156 16.75 21.984 1 98.06 24 ALA B O 1
ATOM 1564 N N . CYS B 1 25 ? -10.289 16.391 22.391 1 97.88 25 CYS B N 1
ATOM 1565 C CA . CYS B 1 25 ? -10.414 17.609 23.203 1 97.88 25 CYS B CA 1
ATOM 1566 C C . CYS B 1 25 ? -9.555 17.5 24.469 1 97.88 25 CYS B C 1
ATOM 1568 O O . CYS B 1 25 ? -8.984 18.5 24.906 1 97.88 25 CYS B O 1
ATOM 1570 N N . LYS B 1 26 ? -9.461 16.344 25.016 1 96.81 26 LYS B N 1
ATOM 1571 C CA . LYS B 1 26 ? -8.578 16.141 26.156 1 96.81 26 LYS B CA 1
ATOM 1572 C C . LYS B 1 26 ? -7.121 16.422 25.781 1 96.81 26 LYS B 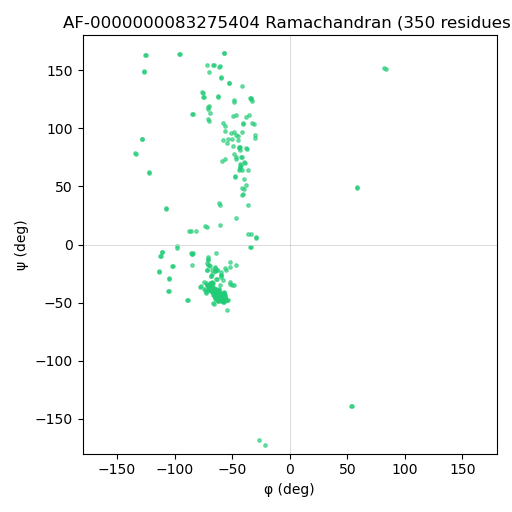C 1
ATOM 1574 O O . LYS B 1 26 ? -6.422 17.141 26.5 1 96.81 26 LYS B O 1
ATOM 1579 N N . ILE B 1 27 ? -6.738 15.891 24.703 1 97.06 27 ILE B N 1
ATOM 1580 C CA . ILE B 1 27 ? -5.355 15.992 24.25 1 97.06 27 ILE B CA 1
ATOM 1581 C C . ILE B 1 27 ? -5.059 17.438 23.828 1 97.06 27 ILE B C 1
ATOM 1583 O O . ILE B 1 27 ? -3.959 17.938 24.062 1 97.06 27 ILE B O 1
ATOM 1587 N N . LEU B 1 28 ? -5.973 18.031 23.25 1 97.06 28 LEU B N 1
ATOM 1588 C CA . LEU B 1 28 ? -5.793 19.406 22.766 1 97.06 28 LEU B CA 1
ATOM 1589 C C . LEU B 1 28 ? -6.055 20.422 23.875 1 97.06 28 LEU B C 1
ATOM 1591 O O . LEU B 1 28 ? -5.898 21.625 23.672 1 97.06 28 LEU B O 1
ATOM 1595 N N . ARG B 1 29 ? -6.539 19.891 25.031 1 95.88 29 ARG B N 1
ATOM 1596 C CA . ARG B 1 29 ? -6.828 20.734 26.188 1 95.88 29 ARG B CA 1
ATOM 1597 C C . ARG B 1 29 ? -7.848 21.812 25.844 1 95.88 29 ARG B C 1
ATOM 1599 O O . ARG B 1 29 ? -7.625 23 26.125 1 95.88 29 ARG B O 1
ATOM 1606 N N . ARG B 1 30 ? -8.898 21.406 25.234 1 94.5 30 ARG B N 1
ATOM 1607 C CA . ARG B 1 30 ? -10.016 22.281 24.922 1 94.5 30 ARG B CA 1
ATOM 1608 C C . ARG B 1 30 ? -11.328 21.719 25.469 1 94.5 30 ARG B C 1
ATOM 1610 O O . ARG B 1 30 ? -11.398 20.547 25.844 1 94.5 30 ARG B O 1
ATOM 1617 N N . ARG B 1 31 ? -12.266 22.609 25.531 1 94.19 31 ARG B N 1
ATOM 1618 C CA . ARG B 1 31 ? -13.586 22.203 26 1 94.19 31 ARG B CA 1
ATOM 1619 C C . ARG B 1 31 ? -14.32 21.406 24.922 1 94.19 31 ARG B C 1
ATOM 1621 O O . ARG B 1 31 ? -14.461 21.859 23.797 1 94.19 31 ARG B O 1
ATOM 1628 N N . CYS B 1 32 ? -14.742 20.281 25.344 1 96 32 CYS B N 1
ATOM 1629 C CA . CYS B 1 32 ? -15.484 19.406 24.438 1 96 32 CYS B CA 1
ATOM 1630 C C . CYS B 1 32 ? -16.953 19.781 24.406 1 96 32 CYS B C 1
ATOM 1632 O O . CYS B 1 32 ? -17.672 19.641 25.391 1 96 32 CYS B O 1
ATOM 1634 N N . ARG B 1 33 ? -17.453 20.281 23.297 1 94.06 33 ARG B N 1
ATOM 1635 C CA . ARG B 1 33 ? -18.828 20.75 23.141 1 94.06 33 ARG B CA 1
ATOM 1636 C C . ARG B 1 33 ? -19.703 19.672 22.531 1 94.06 33 ARG B C 1
ATOM 1638 O O . ARG B 1 33 ? -19.188 18.688 21.984 1 94.06 33 ARG B O 1
ATOM 1645 N N . GLU B 1 34 ? -21.031 19.766 22.594 1 90.5 34 GLU B N 1
ATOM 1646 C CA . GLU B 1 34 ? -22 18.812 22.062 1 90.5 34 GLU B CA 1
ATOM 1647 C C . GLU B 1 34 ? -21.828 18.656 20.547 1 90.5 34 GLU B C 1
ATOM 1649 O O . GLU B 1 34 ? -22.047 17.562 20.016 1 90.5 34 GLU B O 1
ATOM 1654 N N . ASN B 1 35 ? -21.344 19.594 19.875 1 92.12 35 ASN B N 1
ATOM 1655 C CA . ASN B 1 35 ? -21.188 19.547 18.422 1 92.12 35 ASN B CA 1
ATOM 1656 C C . ASN B 1 35 ? -19.734 19.391 18.016 1 92.12 35 ASN B C 1
ATOM 1658 O O . ASN B 1 35 ? -19.312 19.859 16.953 1 92.12 35 ASN B O 1
ATOM 1662 N N . CYS B 1 36 ? -19.016 18.719 18.891 1 95.44 36 CYS B N 1
ATOM 1663 C CA . CYS B 1 36 ? -17.594 18.531 18.609 1 95.44 36 CYS B CA 1
ATOM 1664 C C . CYS B 1 36 ? -17.422 17.719 17.328 1 95.44 36 CYS B C 1
ATOM 1666 O O . CYS B 1 36 ? -17.938 16.609 17.203 1 95.44 36 CYS B O 1
ATOM 1668 N N . GLU B 1 37 ? -16.641 18.234 16.406 1 95 37 GLU B N 1
ATOM 1669 C CA . GLU B 1 37 ? -16.453 17.625 15.086 1 95 37 GLU B CA 1
ATOM 1670 C C . GLU B 1 37 ? -15.617 16.359 15.172 1 95 37 GLU B C 1
ATOM 1672 O O . GLU B 1 37 ? -15.695 15.492 14.297 1 95 37 GLU B O 1
ATOM 1677 N N . LEU B 1 38 ? -14.875 16.25 16.203 1 97.44 38 LEU B N 1
ATOM 1678 C CA . LEU B 1 38 ? -13.961 15.125 16.344 1 97.44 38 LEU B CA 1
ATOM 1679 C C . LEU B 1 38 ? -14.531 14.086 17.297 1 97.44 38 LEU B C 1
ATOM 1681 O O . LEU B 1 38 ? -14.133 12.922 17.25 1 97.44 38 LEU B O 1
ATOM 1685 N N . GLY B 1 39 ? -15.477 14.414 18.125 1 96.44 39 GLY B N 1
ATOM 1686 C CA . GLY B 1 39 ? -16.031 13.617 19.203 1 96.44 39 GLY B CA 1
ATOM 1687 C C . GLY B 1 39 ? -16.516 12.25 18.75 1 96.44 39 GLY B C 1
ATOM 1688 O O . GLY B 1 39 ? -16.141 11.227 19.328 1 96.44 39 GLY B O 1
ATOM 1689 N N . PRO B 1 40 ? -17.25 12.164 17.719 1 95.94 40 PRO B N 1
ATOM 1690 C CA . PRO B 1 40 ? -17.812 10.891 17.266 1 95.94 40 PRO B CA 1
ATOM 1691 C C . PRO B 1 40 ? -16.734 9.898 16.828 1 95.94 40 PRO B C 1
ATOM 1693 O O . PRO B 1 40 ? -16.969 8.688 16.828 1 95.94 40 PRO B O 1
ATOM 1696 N N . TYR B 1 41 ? -15.594 10.391 16.531 1 97.75 41 TYR B N 1
ATOM 1697 C CA . TYR B 1 41 ? -14.625 9.539 15.867 1 97.75 41 TYR B CA 1
ATOM 1698 C C . TYR B 1 41 ? -13.438 9.242 16.781 1 97.75 41 TYR B C 1
ATOM 1700 O O . TYR B 1 41 ? -12.617 8.367 16.484 1 97.75 41 TYR B O 1
ATOM 1708 N N . PHE B 1 42 ? -13.398 9.953 17.875 1 98 42 PHE B N 1
ATOM 1709 C CA . PHE B 1 42 ? -12.297 9.789 18.812 1 98 42 PHE B CA 1
ATOM 1710 C C . PHE B 1 42 ? -12.805 9.68 20.234 1 98 42 PHE B C 1
ATOM 1712 O O . PHE B 1 42 ? -12.672 10.617 21.031 1 98 42 PHE B O 1
ATOM 1719 N N . PRO B 1 43 ? -13.273 8.555 20.547 1 95.88 43 PRO B N 1
ATOM 1720 C CA . PRO B 1 43 ? -13.812 8.344 21.891 1 95.88 43 PRO B CA 1
ATOM 1721 C C . PRO B 1 43 ? -12.742 8.422 22.969 1 95.88 43 PRO B C 1
ATOM 1723 O O . PRO B 1 43 ? -11.57 8.133 22.703 1 95.88 43 PRO B O 1
ATOM 1726 N N . PRO B 1 44 ? -13.133 8.766 24.188 1 94.94 44 PRO B N 1
ATOM 1727 C CA . PRO B 1 44 ? -12.18 8.977 25.281 1 94.94 44 PRO B CA 1
ATOM 1728 C C . PRO B 1 44 ? -11.398 7.715 25.641 1 94.94 44 PRO B C 1
ATOM 1730 O O . PRO B 1 44 ? -10.281 7.797 26.156 1 94.94 44 PRO B O 1
ATOM 1733 N N . MET B 1 45 ? -11.93 6.633 25.312 1 94.56 45 MET B N 1
ATOM 1734 C CA . MET B 1 45 ? -11.297 5.375 25.703 1 94.56 45 MET B CA 1
ATOM 1735 C C . MET B 1 45 ? -10.227 4.977 24.688 1 94.56 45 MET B C 1
ATOM 1737 O O . MET B 1 45 ? -9.445 4.055 24.938 1 94.56 45 MET B O 1
ATOM 1741 N N . GLU B 1 46 ? -10.125 5.664 23.594 1 95.06 46 GLU B N 1
ATOM 1742 C CA . GLU B 1 46 ? -9.125 5.371 22.578 1 95.06 46 GLU B CA 1
ATOM 1743 C C . GLU B 1 46 ? -8.234 6.582 22.312 1 95.06 46 GLU B C 1
ATOM 1745 O O . GLU B 1 46 ? -8.164 7.07 21.188 1 95.06 46 GLU B O 1
ATOM 1750 N N . PRO B 1 47 ? -7.523 7.008 23.312 1 96.31 47 PRO B N 1
ATOM 1751 C CA . PRO B 1 47 ? -6.73 8.227 23.156 1 96.31 47 PRO B CA 1
ATOM 1752 C C . PRO B 1 47 ? -5.625 8.094 22.109 1 96.31 47 PRO B C 1
ATOM 1754 O O . PRO B 1 47 ? -5.254 9.07 21.469 1 96.31 47 PRO B O 1
ATOM 1757 N N . LEU B 1 48 ? -5.109 6.934 21.922 1 97.94 48 LEU B N 1
ATOM 1758 C CA . LEU B 1 48 ? -4.012 6.715 20.984 1 97.94 48 LEU B CA 1
ATOM 1759 C C . LEU B 1 48 ? -4.469 6.949 19.547 1 97.94 48 LEU B C 1
ATOM 1761 O O . LEU B 1 48 ? -3.695 7.426 18.719 1 97.94 48 LEU B O 1
ATOM 1765 N N . LYS B 1 49 ? -5.711 6.621 19.328 1 98.31 49 LYS B N 1
ATOM 1766 C CA . LYS B 1 49 ? -6.266 6.797 18 1 98.31 49 LYS B CA 1
ATOM 1767 C C . LYS B 1 49 ? -6.117 8.242 17.516 1 98.31 49 LYS B C 1
ATOM 1769 O O . LYS B 1 49 ? -5.652 8.484 16.406 1 98.31 49 LYS B O 1
ATOM 1774 N N . PHE B 1 50 ? -6.469 9.125 18.359 1 98.31 50 PHE B N 1
ATOM 1775 C CA . PHE B 1 50 ? -6.352 10.531 17.984 1 98.31 50 PHE B CA 1
ATOM 1776 C C . PHE B 1 50 ? -4.891 10.969 17.969 1 98.31 50 PHE B C 1
ATOM 1778 O O . PHE B 1 50 ? -4.469 11.711 17.094 1 98.31 50 PHE B O 1
ATOM 1785 N N . THR B 1 51 ? -4.102 10.555 18.906 1 98.38 51 THR B N 1
ATOM 1786 C CA . THR B 1 51 ? -2.701 10.953 19.016 1 98.38 51 THR B CA 1
ATOM 1787 C C . THR B 1 51 ? -1.942 10.594 17.734 1 98.38 51 THR B C 1
ATOM 1789 O O . THR B 1 51 ? -1.147 11.391 17.234 1 98.38 51 THR B O 1
ATOM 1792 N N . ILE B 1 52 ? -2.234 9.484 17.281 1 98.44 52 ILE B N 1
ATOM 1793 C CA . ILE B 1 52 ? -1.56 8.977 16.078 1 98.44 52 ILE B CA 1
ATOM 1794 C C . ILE B 1 52 ? -1.938 9.836 14.875 1 98.44 52 ILE B C 1
ATOM 1796 O O . ILE B 1 52 ? -1.064 10.32 14.148 1 98.44 52 ILE B O 1
ATOM 1800 N N . ALA B 1 53 ? -3.184 10.039 14.68 1 98.62 53 ALA B N 1
ATOM 1801 C CA . ALA B 1 53 ? -3.652 10.828 13.539 1 98.62 53 ALA B CA 1
ATOM 1802 C C . ALA B 1 53 ? -3.197 12.281 13.656 1 98.62 53 ALA B C 1
ATOM 1804 O O . ALA B 1 53 ? -2.773 12.883 12.664 1 98.62 53 ALA B O 1
ATOM 1805 N N . HIS B 1 54 ? -3.25 12.773 14.828 1 98.19 54 HIS B N 1
ATOM 1806 C CA . HIS B 1 54 ? -2.908 14.164 15.102 1 98.19 54 HIS B CA 1
ATOM 1807 C C . HIS B 1 54 ? -1.44 14.445 14.789 1 98.19 54 HIS B C 1
ATOM 1809 O O . HIS B 1 54 ? -1.096 15.523 14.312 1 98.19 54 HIS B O 1
ATOM 1815 N N . ARG B 1 55 ? -0.615 13.539 15.172 1 97.06 55 ARG B N 1
ATOM 1816 C CA . ARG B 1 55 ? 0.824 13.711 14.992 1 97.06 55 ARG B CA 1
ATOM 1817 C C . ARG B 1 55 ? 1.174 13.891 13.516 1 97.06 55 ARG B C 1
ATOM 1819 O O . ARG B 1 55 ? 2.109 14.617 13.18 1 97.06 55 ARG B O 1
ATOM 1826 N N . VAL B 1 56 ? 0.395 13.344 12.648 1 98.19 56 VAL B N 1
ATOM 1827 C CA . VAL B 1 56 ? 0.764 13.305 11.242 1 98.19 56 VAL B CA 1
ATOM 1828 C C . VAL B 1 56 ? -0.072 14.32 10.461 1 98.19 56 VAL B C 1
ATOM 1830 O O . VAL B 1 56 ? 0.461 15.086 9.648 1 98.19 56 VAL B O 1
ATOM 1833 N N . PHE B 1 57 ? -1.298 14.43 10.773 1 98.06 57 PHE B N 1
ATOM 1834 C CA . PHE B 1 57 ? -2.189 15.234 9.945 1 98.06 57 PHE B CA 1
ATOM 1835 C C . PHE B 1 57 ? -2.516 16.562 10.617 1 98.06 57 PHE B C 1
ATOM 1837 O O . PHE B 1 57 ? -2.814 17.547 9.945 1 98.06 57 PHE B O 1
ATOM 1844 N N . GLY B 1 58 ? -2.496 16.547 11.93 1 97 58 GLY B N 1
ATOM 1845 C CA . GLY B 1 58 ? -2.965 17.703 12.664 1 97 58 GLY B CA 1
ATOM 1846 C C . GLY B 1 58 ? -4.473 17.75 12.812 1 97 58 GLY B C 1
ATOM 1847 O O . GLY B 1 58 ? -5.203 17.25 11.961 1 97 58 GLY B O 1
ATOM 1848 N N . ALA B 1 59 ? -4.902 18.359 13.852 1 96.5 59 ALA B N 1
ATOM 1849 C CA . ALA B 1 59 ? -6.324 18.422 14.18 1 96.5 59 ALA B CA 1
ATOM 1850 C C . ALA B 1 59 ? -7.102 19.203 13.133 1 96.5 59 ALA B C 1
ATOM 1852 O O . ALA B 1 59 ? -8.156 18.766 12.68 1 96.5 59 ALA B O 1
ATOM 1853 N N . SER B 1 60 ? -6.59 20.359 12.703 1 95.12 60 SER B N 1
ATOM 1854 C CA . SER B 1 60 ? -7.289 21.219 11.75 1 95.12 60 SER B CA 1
ATOM 1855 C C . SER B 1 60 ? -7.461 20.531 10.406 1 95.12 60 SER B C 1
ATOM 1857 O O . SER B 1 60 ? -8.531 20.594 9.797 1 95.12 60 SER B O 1
ATOM 1859 N N . ASN B 1 61 ? -6.457 19.906 10 1 96.38 61 ASN B N 1
ATOM 1860 C CA . ASN B 1 61 ? -6.531 19.234 8.711 1 96.38 61 ASN B CA 1
ATOM 1861 C C . ASN B 1 61 ? -7.477 18.047 8.758 1 96.38 61 ASN B C 1
ATOM 1863 O O . ASN B 1 61 ? -8.188 17.766 7.789 1 96.38 61 ASN B O 1
ATOM 1867 N N . ILE B 1 62 ? -7.426 17.328 9.867 1 98.06 62 ILE B N 1
ATOM 1868 C CA . ILE B 1 62 ? -8.352 16.203 10.023 1 98.06 62 ILE B CA 1
ATOM 1869 C C . ILE B 1 62 ? -9.789 16.703 9.914 1 98.06 62 ILE B C 1
ATOM 1871 O O . ILE B 1 62 ? -10.594 16.125 9.172 1 98.06 62 ILE B O 1
ATOM 1875 N N . ILE B 1 63 ? -10.102 17.734 10.609 1 97.5 63 ILE B N 1
ATOM 1876 C CA . ILE B 1 63 ? -11.445 18.297 10.602 1 97.5 63 ILE B CA 1
ATOM 1877 C C . ILE B 1 63 ? -11.82 18.719 9.188 1 97.5 63 ILE B C 1
ATOM 1879 O O . ILE B 1 63 ? -12.914 18.422 8.703 1 97.5 63 ILE B O 1
ATOM 1883 N N . LYS B 1 64 ? -10.898 19.453 8.57 1 97.19 64 LYS B N 1
ATOM 1884 C CA . LYS B 1 64 ? -11.141 19.922 7.203 1 97.19 64 LYS B CA 1
ATOM 1885 C C . LYS B 1 64 ? -11.43 18.75 6.266 1 97.19 64 LYS B C 1
ATOM 1887 O O . LYS B 1 64 ? -12.352 18.812 5.449 1 97.19 64 LYS B O 1
ATOM 1892 N N . LEU B 1 65 ? -10.688 17.688 6.332 1 97.56 65 LEU B N 1
ATOM 1893 C CA . LEU B 1 65 ? -10.859 16.516 5.477 1 97.56 65 LEU B CA 1
ATOM 1894 C C . LEU B 1 65 ? -12.195 15.836 5.738 1 97.56 65 LEU B C 1
ATOM 1896 O O . LEU B 1 65 ? -12.883 15.422 4.801 1 97.56 65 LEU B O 1
ATOM 1900 N N . LEU B 1 66 ? -12.562 15.758 6.984 1 98.06 66 LEU B N 1
ATOM 1901 C CA . LEU B 1 66 ? -13.812 15.094 7.344 1 98.06 66 LEU B CA 1
ATOM 1902 C C . LEU B 1 66 ? -15.008 15.922 6.895 1 98.06 66 LEU B C 1
ATOM 1904 O O . LEU B 1 66 ? -16.031 15.367 6.473 1 98.06 66 LEU B O 1
ATOM 1908 N N . GLN B 1 67 ? -14.875 17.203 6.988 1 97.19 67 GLN B N 1
ATOM 1909 C CA . GLN B 1 67 ? -15.977 18.094 6.641 1 97.19 67 GLN B CA 1
ATOM 1910 C C . GLN B 1 67 ? -16.312 18 5.156 1 97.19 67 GLN B C 1
ATOM 1912 O O . GLN B 1 67 ? -17.438 18.312 4.742 1 97.19 67 GLN B O 1
ATOM 1917 N N . ASN B 1 68 ? -15.352 17.562 4.391 1 96.69 68 ASN B N 1
ATOM 1918 C CA . ASN B 1 68 ? -15.555 17.438 2.953 1 96.69 68 ASN B CA 1
ATOM 1919 C C . ASN B 1 68 ? -16.156 16.078 2.598 1 96.69 68 ASN B C 1
ATOM 1921 O O . ASN B 1 68 ? -16.312 15.75 1.419 1 96.69 68 ASN B O 1
ATOM 1925 N N . LEU B 1 69 ? -16.625 15.312 3.602 1 98.06 69 LEU B N 1
ATOM 1926 C CA . LEU B 1 69 ? -17.172 13.977 3.383 1 98.06 69 LEU B CA 1
ATOM 1927 C C . LEU B 1 69 ? -18.562 13.852 3.98 1 98.06 69 LEU B C 1
ATOM 1929 O O . LEU B 1 69 ? -18.875 14.5 4.984 1 98.06 69 LEU B O 1
ATOM 1933 N N . PRO B 1 70 ? -19.359 13 3.295 1 97.31 70 PRO B N 1
ATOM 1934 C CA . PRO B 1 70 ? -20.609 12.664 3.971 1 97.31 70 PRO B CA 1
ATOM 1935 C C . PRO B 1 70 ? -20.391 12.008 5.332 1 97.31 70 PRO B C 1
ATOM 1937 O O . PRO B 1 70 ? -19.438 11.25 5.512 1 97.31 70 PRO B O 1
ATOM 1940 N N . LYS B 1 71 ? -21.266 12.32 6.293 1 96.38 71 LYS B N 1
ATOM 1941 C CA . LYS B 1 71 ? -21.141 11.828 7.664 1 96.38 71 LYS B CA 1
ATOM 1942 C C . LYS B 1 71 ? -20.969 10.312 7.688 1 96.38 71 LYS B C 1
ATOM 1944 O O . LYS B 1 71 ? -20.234 9.781 8.516 1 96.38 71 LYS B O 1
ATOM 1949 N N . SER B 1 72 ? -21.594 9.578 6.77 1 97.44 72 SER B N 1
ATOM 1950 C CA . SER B 1 72 ? -21.609 8.125 6.754 1 97.44 72 SER B CA 1
ATOM 1951 C C . SER B 1 72 ? -20.234 7.562 6.383 1 97.44 72 SER B C 1
ATOM 1953 O O . SER B 1 72 ? -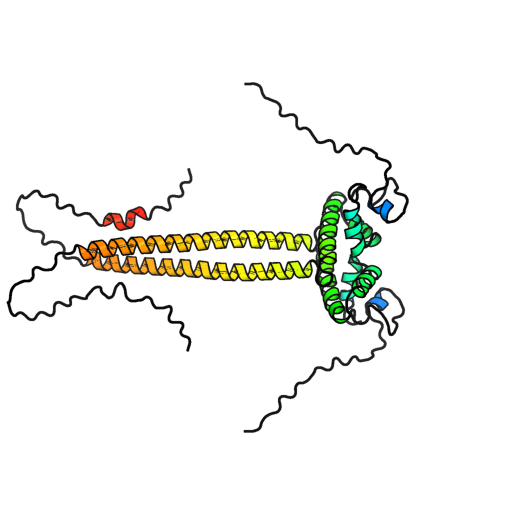19.969 6.383 6.602 1 97.44 72 SER B O 1
ATOM 1955 N N . GLN B 1 73 ? -19.406 8.406 5.895 1 98.38 73 GLN B N 1
ATOM 1956 C CA . GLN B 1 73 ? -18.125 7.922 5.395 1 98.38 73 GLN B CA 1
ATOM 1957 C C . GLN B 1 73 ? -16.984 8.383 6.285 1 98.38 73 GLN B C 1
ATOM 1959 O O . GLN B 1 73 ? -15.836 7.949 6.105 1 98.38 73 GLN B O 1
ATOM 1964 N N . ARG B 1 74 ? -17.281 9.211 7.227 1 98.44 74 ARG B N 1
ATOM 1965 C CA . ARG B 1 74 ? -16.234 9.883 8 1 98.44 74 ARG B CA 1
ATOM 1966 C C . ARG B 1 74 ? -15.531 8.898 8.93 1 98.44 74 ARG B C 1
ATOM 1968 O O . ARG B 1 74 ? -14.32 9 9.148 1 98.44 74 ARG B O 1
ATOM 1975 N N . ALA B 1 75 ? -16.266 7.961 9.461 1 98 75 ALA B N 1
ATOM 1976 C CA . ALA B 1 75 ? -15.656 6.969 10.336 1 98 75 ALA B CA 1
ATOM 1977 C C . ALA B 1 75 ? -14.602 6.16 9.586 1 98 75 ALA B C 1
ATOM 1979 O O . ALA B 1 75 ? -13.516 5.898 10.117 1 98 75 ALA B O 1
ATOM 1980 N N . ASP B 1 76 ? -14.914 5.77 8.375 1 98.5 76 ASP B N 1
ATOM 1981 C CA . ASP B 1 76 ? -13.969 5.027 7.547 1 98.5 76 ASP B CA 1
ATOM 1982 C C . ASP B 1 76 ? -12.734 5.875 7.227 1 98.5 76 ASP B C 1
ATOM 1984 O O . ASP B 1 76 ? -11.609 5.375 7.234 1 98.5 76 ASP B O 1
ATOM 1988 N N . ALA B 1 77 ? -12.945 7.07 6.926 1 98.81 77 ALA B N 1
ATOM 1989 C CA . ALA B 1 77 ? -11.836 7.977 6.613 1 98.81 77 ALA B CA 1
ATOM 1990 C C . ALA B 1 77 ? -10.906 8.133 7.812 1 98.81 77 ALA B C 1
ATOM 1992 O O . ALA B 1 77 ? -9.68 8.117 7.66 1 98.81 77 ALA B O 1
ATOM 1993 N N . VAL B 1 78 ? -11.492 8.258 8.977 1 98.75 78 VAL B N 1
ATOM 1994 C CA . VAL B 1 78 ? -10.688 8.398 10.188 1 98.75 78 VAL B CA 1
ATOM 1995 C C . VAL B 1 78 ? -9.844 7.145 10.391 1 98.75 78 VAL B C 1
ATOM 1997 O O . VAL B 1 78 ? -8.656 7.23 10.695 1 98.75 78 VAL B O 1
ATOM 2000 N N . ASN B 1 79 ? -10.461 6.035 10.219 1 98.75 79 ASN B N 1
ATOM 2001 C CA . ASN B 1 79 ? -9.742 4.777 10.383 1 98.75 79 ASN B CA 1
ATOM 2002 C C . ASN B 1 79 ? -8.594 4.656 9.391 1 98.75 79 ASN B C 1
ATOM 2004 O O . ASN B 1 79 ? -7.5 4.207 9.75 1 98.75 79 ASN B O 1
ATOM 2008 N N . SER B 1 80 ? -8.859 5.02 8.195 1 98.88 80 SER B N 1
ATOM 2009 C CA . SER B 1 80 ? -7.805 4.969 7.188 1 98.88 80 SER B CA 1
ATOM 2010 C C . SER B 1 80 ? -6.695 5.969 7.496 1 98.88 80 SER B C 1
ATOM 2012 O O . SER B 1 80 ? -5.516 5.672 7.297 1 98.88 80 SER B O 1
ATOM 2014 N N . MET B 1 81 ? -7.047 7.133 7.996 1 98.75 81 MET B N 1
ATOM 2015 C CA . MET B 1 81 ? -6.055 8.133 8.367 1 98.75 81 MET B CA 1
ATOM 2016 C C . MET B 1 81 ? -5.164 7.633 9.5 1 98.75 81 MET B C 1
ATOM 2018 O O . MET B 1 81 ? -3.951 7.836 9.477 1 98.75 81 MET B O 1
ATOM 2022 N N . VAL B 1 82 ? -5.828 7.02 10.453 1 98.88 82 VAL B N 1
ATOM 2023 C CA . VAL B 1 82 ? -5.078 6.484 11.586 1 98.88 82 VAL B CA 1
ATOM 2024 C C . VAL B 1 82 ? -4.109 5.406 11.102 1 98.88 82 VAL B C 1
ATOM 2026 O O . VAL B 1 82 ? -2.961 5.352 11.539 1 98.88 82 VAL B O 1
ATOM 2029 N N . TYR B 1 83 ? -4.555 4.559 10.188 1 98.94 83 TYR B N 1
ATOM 2030 C CA . TYR B 1 83 ? -3.713 3.529 9.586 1 98.94 83 TYR B CA 1
ATOM 2031 C C . TYR B 1 83 ? -2.51 4.148 8.891 1 98.94 83 TYR B C 1
ATOM 2033 O O . TYR B 1 83 ? -1.374 3.713 9.094 1 98.94 83 TYR B O 1
ATOM 2041 N N . GLU B 1 84 ? -2.721 5.121 8.117 1 98.88 84 GLU B N 1
ATOM 2042 C CA . GLU B 1 84 ? -1.672 5.805 7.371 1 98.88 84 GLU B CA 1
ATOM 2043 C C . GLU B 1 84 ? -0.709 6.531 8.305 1 98.88 84 GLU B C 1
ATOM 2045 O O . GLU B 1 84 ? 0.506 6.496 8.102 1 98.88 84 GLU B O 1
ATOM 2050 N N . ALA B 1 85 ? -1.312 7.148 9.234 1 98.81 85 ALA B N 1
ATOM 2051 C CA . ALA B 1 85 ? -0.476 7.852 10.211 1 98.81 85 ALA B CA 1
ATOM 2052 C C . ALA B 1 85 ? 0.437 6.879 10.953 1 98.81 85 ALA B C 1
ATOM 2054 O O . ALA B 1 85 ? 1.612 7.172 11.18 1 98.81 85 ALA B O 1
ATOM 2055 N N . SER B 1 86 ? -0.135 5.785 11.344 1 98.81 86 SER B N 1
ATOM 2056 C CA . SER B 1 86 ? 0.651 4.766 12.023 1 98.81 86 SER B CA 1
ATOM 2057 C C . SER B 1 86 ? 1.827 4.309 11.172 1 98.81 86 SER B C 1
ATOM 2059 O O . SER B 1 86 ? 2.93 4.098 11.68 1 98.81 86 SER B O 1
ATOM 2061 N N . ALA B 1 87 ? 1.602 4.125 9.914 1 98.75 87 ALA B N 1
ATOM 2062 C CA . ALA B 1 87 ? 2.662 3.721 8.992 1 98.75 87 ALA B CA 1
ATOM 2063 C C . ALA B 1 87 ? 3.764 4.773 8.922 1 98.75 87 ALA B C 1
ATOM 2065 O O . ALA B 1 87 ? 4.949 4.441 8.883 1 98.75 87 ALA B O 1
ATOM 2066 N N . ARG B 1 88 ? 3.379 6.043 8.906 1 98.38 88 ARG B N 1
ATOM 2067 C CA . ARG B 1 88 ? 4.344 7.133 8.828 1 98.38 88 ARG B CA 1
ATOM 2068 C C . ARG B 1 88 ? 5.156 7.25 10.109 1 98.38 88 ARG B C 1
ATOM 2070 O O . ARG B 1 88 ? 6.344 7.578 10.07 1 98.38 88 ARG B O 1
ATOM 2077 N N . ILE B 1 89 ? 4.477 6.988 11.172 1 98.31 89 ILE B N 1
ATOM 2078 C CA . ILE B 1 89 ? 5.18 7.023 12.453 1 98.31 89 ILE B CA 1
ATOM 2079 C C . ILE B 1 89 ? 6.203 5.891 12.508 1 98.31 89 ILE B C 1
ATOM 2081 O O . ILE B 1 89 ? 7.32 6.078 12.992 1 98.31 89 ILE B O 1
ATOM 2085 N N . ARG B 1 90 ? 5.898 4.746 12.039 1 98.12 90 ARG B N 1
ATOM 2086 C CA . ARG B 1 90 ? 6.785 3.588 12.031 1 98.12 90 ARG B CA 1
ATOM 2087 C C . ARG B 1 90 ? 7.926 3.773 11.031 1 98.12 90 ARG B C 1
ATOM 2089 O O . ARG B 1 90 ? 9.062 3.381 11.305 1 98.12 90 ARG B O 1
ATOM 2096 N N . ASP B 1 91 ? 7.609 4.344 9.922 1 98.62 91 ASP B N 1
ATOM 2097 C CA . ASP B 1 91 ? 8.562 4.652 8.859 1 98.62 91 ASP B CA 1
ATOM 2098 C C . ASP B 1 91 ? 8.453 6.113 8.43 1 98.62 91 ASP B C 1
ATOM 2100 O O . ASP B 1 91 ? 7.773 6.426 7.453 1 98.62 91 ASP B O 1
ATOM 2104 N N . PRO B 1 92 ? 9.172 6.941 9 1 98.44 92 PRO B N 1
ATOM 2105 C CA . PRO B 1 92 ? 9.016 8.383 8.789 1 98.44 92 PRO B CA 1
ATOM 2106 C C . PRO B 1 92 ? 9.43 8.82 7.391 1 98.44 92 PRO B C 1
ATOM 2108 O O . PRO B 1 92 ? 9.078 9.922 6.957 1 98.44 92 PRO B O 1
ATOM 2111 N N . ILE B 1 93 ? 10.18 8.008 6.746 1 98.81 93 ILE B N 1
ATOM 2112 C CA . ILE B 1 93 ? 10.688 8.398 5.438 1 98.81 93 ILE B CA 1
ATOM 2113 C C . ILE B 1 93 ? 9.695 7.988 4.355 1 98.81 93 ILE B C 1
ATOM 2115 O O . ILE B 1 93 ? 9.305 8.812 3.52 1 98.81 93 ILE B O 1
ATOM 2119 N N . TYR B 1 94 ? 9.211 6.797 4.367 1 98.75 94 TYR B N 1
ATOM 2120 C CA . TYR B 1 94 ? 8.469 6.305 3.209 1 98.75 94 TYR B CA 1
ATOM 2121 C C . TYR B 1 94 ? 7.004 6.074 3.553 1 98.75 94 TYR B C 1
ATOM 2123 O O . TYR B 1 94 ? 6.148 6.043 2.664 1 98.75 94 TYR B O 1
ATOM 2131 N N . GLY B 1 95 ? 6.637 5.859 4.793 1 98.56 95 GLY B N 1
ATOM 2132 C CA . GLY B 1 95 ? 5.25 5.676 5.191 1 98.56 95 GLY B CA 1
ATOM 2133 C C . GLY B 1 95 ? 4.547 4.578 4.41 1 98.56 95 GLY B C 1
ATOM 2134 O O . GLY B 1 95 ? 5.109 3.5 4.203 1 98.56 95 GLY B O 1
ATOM 2135 N N . CYS B 1 96 ? 3.342 4.84 4.062 1 98.81 96 CYS B N 1
ATOM 2136 C CA . CYS B 1 96 ? 2.557 3.869 3.309 1 98.81 96 CYS B CA 1
ATOM 2137 C C . CYS B 1 96 ? 3.111 3.697 1.898 1 98.81 96 CYS B C 1
ATOM 2139 O O . CYS B 1 96 ? 2.898 2.662 1.265 1 98.81 96 CYS B O 1
ATOM 2141 N N . ALA B 1 97 ? 3.756 4.738 1.411 1 98.75 97 ALA B N 1
ATOM 2142 C CA . ALA B 1 97 ? 4.371 4.613 0.093 1 98.75 97 ALA B CA 1
ATOM 2143 C C . ALA B 1 97 ? 5.359 3.453 0.055 1 98.75 97 ALA B C 1
ATOM 2145 O O . ALA B 1 97 ? 5.43 2.723 -0.937 1 98.75 97 ALA B O 1
ATOM 2146 N N . GLY B 1 98 ? 6.117 3.377 1.105 1 98.69 98 GLY B N 1
ATOM 2147 C CA . GLY B 1 98 ? 7.031 2.248 1.212 1 98.69 98 GLY B CA 1
ATOM 2148 C C . GLY B 1 98 ? 6.32 0.907 1.205 1 98.69 98 GLY B C 1
ATOM 2149 O O . GLY B 1 98 ? 6.762 -0.03 0.536 1 98.69 98 GLY B O 1
ATOM 2150 N N . SER B 1 99 ? 5.277 0.779 1.918 1 98.62 99 SER B N 1
ATOM 2151 C CA . SER B 1 99 ? 4.484 -0.444 1.962 1 98.62 99 SER B CA 1
ATOM 2152 C C . SER B 1 99 ? 3.922 -0.788 0.586 1 98.62 99 SER B C 1
ATOM 2154 O O . SER B 1 99 ? 3.945 -1.949 0.173 1 98.62 99 SER B O 1
ATOM 2156 N N . ILE B 1 100 ? 3.418 0.188 0.006 1 98.88 100 ILE B N 1
ATOM 2157 C CA . ILE B 1 100 ? 2.834 -0.005 -1.317 1 98.88 100 ILE B CA 1
ATOM 2158 C C . ILE B 1 100 ? 3.906 -0.494 -2.287 1 98.88 100 ILE B C 1
ATOM 2160 O O . ILE B 1 100 ? 3.686 -1.448 -3.037 1 98.88 100 ILE B O 1
ATOM 2164 N N . PHE B 1 101 ? 5.047 0.15 -2.264 1 98.88 101 PHE B N 1
ATOM 2165 C CA . PHE B 1 101 ? 6.168 -0.257 -3.105 1 98.88 101 PHE B CA 1
ATOM 2166 C C . PHE B 1 101 ? 6.531 -1.714 -2.854 1 98.88 101 PHE B C 1
ATOM 2168 O O . PHE B 1 101 ? 6.742 -2.48 -3.797 1 98.88 101 PHE B O 1
ATOM 2175 N N . HIS B 1 102 ? 6.598 -2.092 -1.656 1 98.75 102 HIS B N 1
ATOM 2176 C CA . HIS B 1 102 ? 6.938 -3.461 -1.286 1 98.75 102 HIS B CA 1
ATOM 2177 C C . HIS B 1 102 ? 5.883 -4.445 -1.781 1 98.75 102 HIS B C 1
ATOM 2179 O O . HIS B 1 102 ? 6.219 -5.496 -2.328 1 98.75 102 HIS B O 1
ATOM 2185 N N . LEU B 1 103 ? 4.672 -4.133 -1.589 1 98.88 103 LEU B N 1
ATOM 2186 C CA . LEU B 1 103 ? 3.58 -4.996 -2.018 1 98.88 103 LEU B CA 1
ATOM 2187 C C . LEU B 1 103 ? 3.572 -5.152 -3.535 1 98.88 103 LEU B C 1
ATOM 2189 O O . LEU B 1 103 ? 3.352 -6.25 -4.051 1 98.88 103 LEU B O 1
ATOM 2193 N N . GLN B 1 104 ? 3.777 -4.066 -4.176 1 98.88 104 GLN B N 1
ATOM 2194 C CA . GLN B 1 104 ? 3.854 -4.121 -5.629 1 98.88 104 GLN B CA 1
ATOM 2195 C C . GLN B 1 104 ? 4.992 -5.027 -6.09 1 98.88 104 GLN B C 1
ATOM 2197 O O . GLN B 1 104 ? 4.848 -5.777 -7.055 1 98.88 104 GLN B O 1
ATOM 2202 N N . ARG B 1 105 ? 6.102 -4.945 -5.496 1 98.88 105 ARG B N 1
ATOM 2203 C CA . ARG B 1 105 ? 7.219 -5.836 -5.805 1 98.88 105 ARG B CA 1
ATOM 2204 C C . ARG B 1 105 ? 6.832 -7.293 -5.566 1 98.88 105 ARG B C 1
ATOM 2206 O O . ARG B 1 105 ? 7.156 -8.164 -6.379 1 98.88 105 ARG B O 1
ATOM 2213 N N . GLN B 1 106 ? 6.184 -7.516 -4.508 1 98.88 106 GLN B N 1
ATOM 2214 C CA . GLN B 1 106 ? 5.73 -8.867 -4.203 1 98.88 106 GLN B CA 1
ATOM 2215 C C . GLN B 1 106 ? 4.785 -9.391 -5.281 1 98.88 106 GLN B C 1
ATOM 2217 O O . GLN B 1 106 ? 4.867 -10.555 -5.676 1 98.88 106 GLN B O 1
ATOM 2222 N N . ILE B 1 107 ? 3.92 -8.625 -5.684 1 98.94 107 ILE B N 1
ATOM 2223 C CA . ILE B 1 107 ? 2.988 -9 -6.742 1 98.94 107 ILE B CA 1
ATOM 2224 C C . ILE B 1 107 ? 3.764 -9.367 -8.008 1 98.94 107 ILE B C 1
ATOM 2226 O O . ILE B 1 107 ? 3.484 -10.391 -8.633 1 98.94 107 ILE B O 1
ATOM 2230 N N . ASN B 1 108 ? 4.707 -8.508 -8.312 1 98.94 108 ASN B N 1
ATOM 2231 C CA . ASN B 1 108 ? 5.527 -8.789 -9.492 1 98.94 108 ASN B CA 1
ATOM 2232 C C . ASN B 1 108 ? 6.234 -10.133 -9.367 1 98.94 108 ASN B C 1
ATOM 2234 O O . ASN B 1 108 ? 6.262 -10.914 -10.32 1 98.94 108 ASN B O 1
ATOM 2238 N N . ASP B 1 109 ? 6.82 -10.367 -8.289 1 98.88 109 ASP B N 1
ATOM 2239 C CA . ASP B 1 109 ? 7.508 -11.633 -8.047 1 98.88 109 ASP B CA 1
ATOM 2240 C C . ASP B 1 109 ? 6.551 -12.812 -8.18 1 98.88 109 ASP B C 1
ATOM 2242 O O . ASP B 1 109 ? 6.883 -13.82 -8.805 1 98.88 109 ASP B O 1
ATOM 2246 N N . LEU B 1 110 ? 5.395 -12.672 -7.586 1 98.94 110 LEU B N 1
ATOM 2247 C CA . LEU B 1 110 ? 4.402 -13.742 -7.629 1 98.94 110 LEU B CA 1
ATOM 2248 C C . LEU B 1 110 ? 3.91 -13.969 -9.055 1 98.94 110 LEU B C 1
ATOM 2250 O O . LEU B 1 110 ? 3.682 -15.109 -9.461 1 98.94 110 LEU B O 1
ATOM 2254 N N . GLN B 1 111 ? 3.762 -12.93 -9.719 1 98.88 111 GLN B N 1
ATOM 2255 C CA . GLN B 1 111 ? 3.352 -13.055 -11.109 1 98.88 111 GLN B CA 1
ATOM 2256 C C . GLN B 1 111 ? 4.395 -13.812 -11.93 1 98.88 111 GLN B C 1
ATOM 2258 O O . GLN B 1 111 ? 4.051 -14.617 -12.789 1 98.88 111 GLN B O 1
ATOM 2263 N N . ILE B 1 112 ? 5.621 -13.586 -11.719 1 98.88 112 ILE B N 1
ATOM 2264 C CA . ILE B 1 112 ? 6.707 -14.266 -12.406 1 98.88 112 ILE B CA 1
ATOM 2265 C C . ILE B 1 112 ? 6.695 -15.75 -12.047 1 98.88 112 ILE B C 1
ATOM 2267 O O . ILE B 1 112 ? 6.789 -16.609 -12.922 1 98.88 112 ILE B O 1
ATOM 2271 N N . GLU B 1 113 ? 6.555 -15.969 -10.812 1 98.62 113 GLU B N 1
ATOM 2272 C CA . GLU B 1 113 ? 6.508 -17.359 -10.352 1 98.62 113 GLU B CA 1
ATOM 2273 C C . GLU B 1 113 ? 5.312 -18.094 -10.938 1 98.62 113 GLU B C 1
ATOM 2275 O O . GLU B 1 113 ? 5.422 -19.266 -11.328 1 98.62 113 GLU B O 1
ATOM 2280 N N . LEU B 1 114 ? 4.199 -17.469 -10.938 1 98.81 114 LEU B N 1
ATOM 2281 C CA . LEU B 1 114 ? 3.004 -18.078 -11.523 1 98.81 114 LEU B CA 1
ATOM 2282 C C . LEU B 1 114 ? 3.209 -18.359 -13.008 1 98.81 114 LEU B C 1
ATOM 2284 O O . LEU B 1 114 ? 2.826 -19.438 -13.492 1 98.81 114 LEU B O 1
ATOM 2288 N N . ALA B 1 115 ? 3.756 -17.453 -13.664 1 98.75 115 ALA B N 1
ATOM 2289 C CA . ALA B 1 115 ? 4.027 -17.641 -15.086 1 98.75 115 ALA B CA 1
ATOM 2290 C C . ALA B 1 115 ? 4.938 -18.859 -15.312 1 98.75 115 ALA B C 1
ATOM 2292 O O . ALA B 1 115 ? 4.723 -19.641 -16.234 1 98.75 115 ALA B O 1
ATOM 2293 N N . LYS B 1 116 ? 5.934 -18.984 -14.547 1 98.56 116 LYS B N 1
ATOM 2294 C CA . LYS B 1 116 ? 6.848 -20.125 -14.625 1 98.56 116 LYS B CA 1
ATOM 2295 C C . LYS B 1 116 ? 6.113 -21.438 -14.375 1 98.56 116 LYS B C 1
ATOM 2297 O O . LYS B 1 116 ? 6.332 -22.422 -15.078 1 98.56 116 LYS B O 1
ATOM 2302 N N . ALA B 1 117 ? 5.305 -21.406 -13.367 1 98.5 117 ALA B N 1
ATOM 2303 C CA . ALA B 1 117 ? 4.547 -22.609 -13.031 1 98.5 117 ALA B CA 1
ATOM 2304 C C . ALA B 1 117 ? 3.584 -22.969 -14.156 1 98.5 117 ALA B C 1
ATOM 2306 O O . ALA B 1 117 ? 3.436 -24.156 -14.5 1 98.5 117 ALA B O 1
ATOM 2307 N N . GLN B 1 118 ? 2.975 -22.016 -14.688 1 98.19 118 GLN B N 1
ATOM 2308 C CA . GLN B 1 118 ? 2.051 -22.234 -15.797 1 98.19 118 GLN B CA 1
ATOM 2309 C C . GLN B 1 118 ? 2.783 -22.766 -17.031 1 98.19 118 GLN B C 1
ATOM 2311 O O . GLN B 1 118 ? 2.275 -23.641 -17.734 1 98.19 118 GLN B O 1
ATOM 2316 N N . ALA B 1 119 ? 3.912 -22.234 -17.281 1 98.38 119 ALA B N 1
ATOM 2317 C CA . ALA B 1 119 ? 4.727 -22.703 -18.391 1 98.38 119 ALA B CA 1
ATOM 2318 C C . ALA B 1 119 ? 5.133 -24.156 -18.188 1 98.38 119 ALA B C 1
ATOM 2320 O O . ALA B 1 119 ? 5.145 -24.953 -19.125 1 98.38 119 ALA B O 1
ATOM 2321 N N . GLU B 1 120 ? 5.477 -24.453 -17 1 97.5 120 GLU B N 1
ATOM 2322 C CA . GLU B 1 120 ? 5.836 -25.828 -16.672 1 97.5 120 GLU B CA 1
ATOM 2323 C C . GLU B 1 120 ? 4.668 -26.781 -16.906 1 97.5 120 GLU B C 1
ATOM 2325 O O . GLU B 1 120 ? 4.855 -27.875 -17.438 1 97.5 120 GLU B O 1
ATOM 2330 N N . VAL B 1 121 ? 3.502 -26.438 -16.531 1 97.25 121 VAL B N 1
ATOM 2331 C CA . VAL B 1 121 ? 2.301 -27.25 -16.75 1 97.25 121 VAL B CA 1
ATOM 2332 C C . VAL B 1 121 ? 2.09 -27.469 -18.25 1 97.25 121 VAL B C 1
ATOM 2334 O O . VAL B 1 121 ? 1.819 -28.594 -18.672 1 97.25 121 VAL B O 1
ATOM 2337 N N . LEU B 1 122 ? 2.236 -26.484 -18.984 1 97 122 LEU B N 1
ATOM 2338 C CA . LEU B 1 122 ? 2.074 -26.578 -20.438 1 97 122 LEU B CA 1
ATOM 2339 C C . LEU B 1 122 ? 3.113 -27.516 -21.047 1 97 122 LEU B C 1
ATOM 2341 O O . LEU B 1 122 ? 2.789 -28.328 -21.906 1 97 122 LEU B O 1
ATOM 2345 N N . ARG B 1 123 ? 4.285 -27.359 -20.594 1 96.62 123 ARG B N 1
ATOM 2346 C CA . ARG B 1 123 ? 5.359 -28.234 -21.062 1 96.62 123 ARG B CA 1
ATOM 2347 C C . ARG B 1 123 ? 5.051 -29.688 -20.75 1 96.62 123 ARG B C 1
ATOM 2349 O O . ARG B 1 123 ? 5.215 -30.562 -21.609 1 96.62 123 ARG B O 1
ATOM 2356 N N . MET B 1 124 ? 4.551 -29.984 -19.625 1 93.62 124 MET B N 1
ATOM 2357 C CA . MET B 1 124 ? 4.25 -31.344 -19.203 1 93.62 124 MET B CA 1
ATOM 2358 C C . MET B 1 124 ? 3.08 -31.906 -19.984 1 93.62 124 MET B C 1
ATOM 2360 O O . MET B 1 124 ? 3.084 -33.094 -20.359 1 93.62 124 MET B O 1
ATOM 2364 N N . HIS B 1 125 ? 2.156 -31.078 -20.234 1 93.31 125 HIS B N 1
ATOM 2365 C CA . HIS B 1 125 ? 1.028 -31.484 -21.062 1 93.31 125 HIS B CA 1
ATOM 2366 C C . HIS B 1 125 ? 1.488 -31.875 -22.469 1 93.31 125 HIS B C 1
ATOM 2368 O O . HIS B 1 125 ? 1.035 -32.906 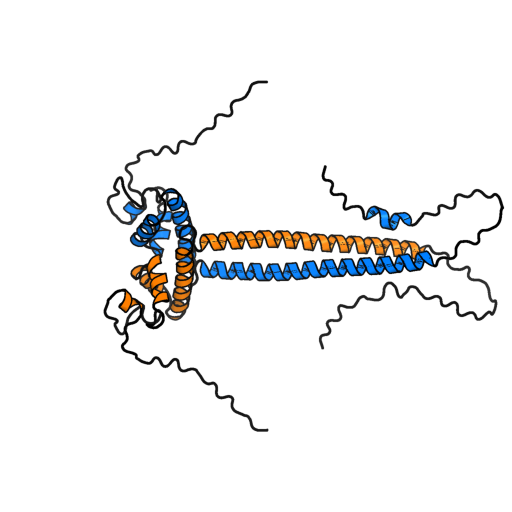-23.016 1 93.31 125 HIS B O 1
ATOM 2374 N N . CYS B 1 126 ? 2.367 -31.125 -23.016 1 94.31 126 CYS B N 1
ATOM 2375 C CA . CYS B 1 126 ? 2.889 -31.406 -24.359 1 94.31 126 CYS B CA 1
ATOM 2376 C C . CYS B 1 126 ? 3.691 -32.688 -24.375 1 94.31 126 CYS B C 1
ATOM 2378 O O . CYS B 1 126 ? 3.57 -33.5 -25.297 1 94.31 126 CYS B O 1
ATOM 2380 N N . GLN B 1 127 ? 4.465 -32.875 -23.375 1 90.12 127 GLN B N 1
ATOM 2381 C CA . GLN B 1 127 ? 5.262 -34.094 -23.25 1 90.12 127 GLN B CA 1
ATOM 2382 C C . GLN B 1 127 ? 4.367 -35.312 -23.141 1 90.12 127 GLN B C 1
ATOM 2384 O O . GLN B 1 127 ? 4.652 -36.344 -23.734 1 90.12 127 GLN B O 1
ATOM 2389 N N . GLN B 1 128 ? 3.324 -35.219 -22.359 1 85.19 128 GLN B N 1
ATOM 2390 C CA . GLN B 1 128 ? 2.379 -36.312 -22.188 1 85.19 128 GLN B CA 1
ATOM 2391 C C . GLN B 1 128 ? 1.666 -36.625 -23.5 1 85.19 128 GLN B C 1
ATOM 2393 O O . GLN B 1 128 ? 1.472 -37.781 -23.844 1 85.19 128 GLN B O 1
ATOM 2398 N N . ALA B 1 129 ? 1.324 -35.625 -24.156 1 89.12 129 ALA B N 1
ATOM 2399 C CA . ALA B 1 129 ? 0.658 -35.812 -25.453 1 89.12 129 ALA B CA 1
ATOM 2400 C C . ALA B 1 129 ? 1.579 -36.5 -26.453 1 89.12 129 ALA B C 1
ATOM 2402 O O . ALA B 1 129 ? 1.148 -37.375 -27.203 1 89.12 129 ALA B O 1
ATOM 2403 N N . ASN B 1 130 ? 2.818 -36.156 -26.438 1 88.88 130 ASN B N 1
ATOM 2404 C CA . ASN B 1 130 ? 3.801 -36.75 -27.328 1 88.88 130 ASN B CA 1
ATOM 2405 C C . ASN B 1 130 ? 4.035 -38.219 -27 1 88.88 130 ASN B C 1
ATOM 2407 O O . ASN B 1 130 ? 4.137 -39.062 -27.906 1 88.88 130 ASN B O 1
ATOM 2411 N N . LEU B 1 131 ? 4.09 -38.531 -25.766 1 84.75 131 LEU B N 1
ATOM 2412 C CA . LEU B 1 131 ? 4.277 -39.906 -25.328 1 84.75 131 LEU B CA 1
ATOM 2413 C C . LEU B 1 131 ? 3.086 -40.781 -25.719 1 84.75 131 LEU B C 1
ATOM 2415 O O . LEU B 1 131 ? 3.258 -41.906 -26.203 1 84.75 131 LEU B O 1
ATOM 2419 N N . MET B 1 132 ? 1.892 -40.219 -25.625 1 84 132 MET B N 1
ATOM 2420 C CA . MET B 1 132 ? 0.676 -40.969 -25.969 1 84 132 MET B CA 1
ATOM 2421 C C . MET B 1 132 ? 0.613 -41.219 -27.469 1 84 132 MET B C 1
ATOM 2423 O O . MET B 1 132 ? 0.183 -42.281 -27.906 1 84 132 MET B O 1
ATOM 2427 N N . THR B 1 133 ? 1.118 -40.281 -28.156 1 88.94 133 THR B N 1
ATOM 2428 C CA . THR B 1 133 ? 1.155 -40.438 -29.609 1 88.94 133 THR B CA 1
ATOM 2429 C C . THR B 1 133 ? 2.125 -41.531 -30.016 1 88.94 133 THR B C 1
ATOM 2431 O O . THR B 1 133 ? 1.819 -42.344 -30.891 1 88.94 133 THR B O 1
ATOM 2434 N N . LEU B 1 134 ? 3.225 -41.75 -29.312 1 84 134 LEU B N 1
ATOM 2435 C CA . LEU B 1 134 ? 4.23 -42.75 -29.578 1 84 134 LEU B CA 1
ATOM 2436 C C . LEU B 1 134 ? 3.715 -44.156 -29.203 1 84 134 LEU B C 1
ATOM 2438 O O . LEU B 1 134 ? 3.898 -45.125 -29.953 1 84 134 LEU B O 1
ATOM 2442 N N . ILE B 1 135 ? 3.016 -44.25 -28.141 1 79.62 135 ILE B N 1
ATOM 2443 C CA . ILE B 1 135 ? 2.473 -45.5 -27.672 1 79.62 135 ILE B CA 1
ATOM 2444 C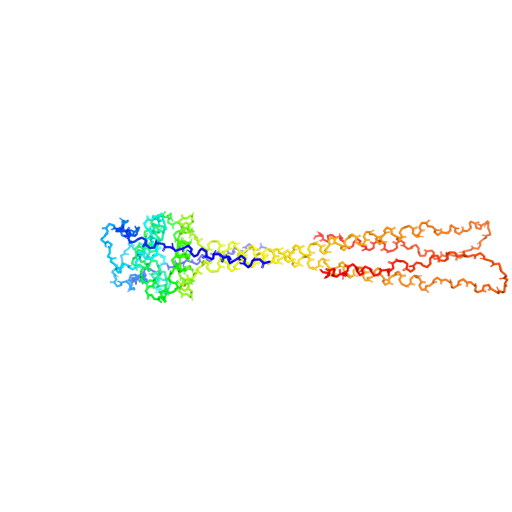 C . ILE B 1 135 ? 1.388 -46 -28.625 1 79.62 135 ILE B C 1
ATOM 2446 O O . ILE B 1 135 ? 1.365 -47.156 -29 1 79.62 135 ILE B O 1
ATOM 2450 N N . CYS B 1 136 ? 0.576 -45.094 -29.156 1 83 136 CYS B N 1
ATOM 2451 C CA . CYS B 1 136 ? -0.496 -45.438 -30.078 1 83 136 CYS B CA 1
ATOM 2452 C C . CYS B 1 136 ? 0.069 -45.938 -31.406 1 83 136 CYS B C 1
ATOM 2454 O O . CYS B 1 136 ? -0.445 -46.875 -32 1 83 136 CYS B O 1
ATOM 2456 N N . LYS B 1 137 ? 1.155 -45.406 -31.797 1 86.5 137 LYS B N 1
ATOM 2457 C CA . LYS B 1 137 ? 1.793 -45.812 -33.062 1 86.5 137 LYS B CA 1
ATOM 2458 C C . LYS B 1 137 ? 2.408 -47.188 -32.938 1 86.5 137 LYS B C 1
ATOM 2460 O O . LYS B 1 137 ? 2.287 -48 -33.844 1 86.5 137 LYS B O 1
ATOM 2465 N N . GLU B 1 138 ? 2.938 -47.562 -31.812 1 77.06 138 GLU B N 1
ATOM 2466 C CA . GLU B 1 138 ? 3.586 -48.844 -31.578 1 77.06 138 GLU B CA 1
ATOM 2467 C C . GLU B 1 138 ? 2.559 -49.969 -31.391 1 77.06 138 GLU B C 1
ATOM 2469 O O . GLU B 1 138 ? 2.762 -51.094 -31.859 1 77.06 138 GLU B O 1
ATOM 2474 N N . LEU B 1 139 ? 1.493 -49.688 -30.797 1 74.56 139 LEU B N 1
ATOM 2475 C CA . LEU B 1 139 ? 0.438 -50.688 -30.578 1 74.56 139 LEU B CA 1
ATOM 2476 C C . LEU B 1 139 ? -0.322 -50.969 -31.875 1 74.56 139 LEU B C 1
ATOM 2478 O O . LEU B 1 139 ? -0.78 -52.094 -32.094 1 74.56 139 LEU B O 1
ATOM 2482 N N . GLY B 1 140 ? -0.413 -50 -32.625 1 73.31 140 GLY B N 1
ATOM 2483 C CA . GLY B 1 140 ? -1.07 -50.156 -33.906 1 73.31 140 GLY B CA 1
ATOM 2484 C C . GLY B 1 140 ? -0.252 -51 -34.906 1 73.31 140 GLY B C 1
ATOM 2485 O O . GLY B 1 140 ? -0.8 -51.562 -35.844 1 73.31 140 GLY B O 1
ATOM 2486 N N . GLN B 1 141 ? 1.147 -51.25 -34.75 1 66.88 141 GLN B N 1
ATOM 2487 C CA . GLN B 1 141 ? 2.039 -52 -35.656 1 66.88 141 GLN B CA 1
ATOM 2488 C C . GLN B 1 141 ? 2.232 -53.438 -35.156 1 66.88 141 GLN B C 1
ATOM 2490 O O . GLN B 1 141 ? 2.904 -54.25 -35.781 1 66.88 141 GLN B O 1
ATOM 2495 N N . MET B 1 142 ? 1.684 -53.844 -34.094 1 63.09 142 MET B N 1
ATOM 2496 C CA . MET B 1 142 ? 1.795 -55.219 -33.625 1 63.09 142 MET B CA 1
ATOM 2497 C C . MET B 1 142 ? 1.001 -56.156 -34.5 1 63.09 142 MET B C 1
ATOM 2499 O O . MET B 1 142 ? -0.137 -55.875 -34.875 1 63.09 142 MET B O 1
ATOM 2503 N N . PRO B 1 143 ? 1.784 -57.281 -35.25 1 62.06 143 PRO B N 1
ATOM 2504 C CA . PRO B 1 143 ? 1.104 -58.219 -36.188 1 62.06 143 PRO B CA 1
ATOM 2505 C C . PRO B 1 143 ? -0.169 -58.812 -35.594 1 62.06 143 PRO B C 1
ATOM 2507 O O . PRO B 1 143 ? -0.248 -59 -34.375 1 62.06 143 PRO B O 1
ATOM 2510 N N . GLU B 1 144 ? -1.249 -58.562 -36.344 1 60.09 144 GLU B N 1
ATOM 2511 C CA . GLU B 1 144 ? -2.428 -59.344 -35.969 1 60.09 144 GLU B CA 1
ATOM 2512 C C . GLU B 1 144 ? -2.08 -60.812 -35.781 1 60.09 144 GLU B C 1
ATOM 2514 O O . GLU B 1 144 ? -1.277 -61.375 -36.531 1 60.09 144 GLU B O 1
ATOM 2519 N N . PRO B 1 145 ? -2.096 -61.406 -34.625 1 57.62 145 PRO B N 1
ATOM 2520 C CA . PRO B 1 145 ? -1.826 -62.844 -34.594 1 57.62 145 PRO B CA 1
ATOM 2521 C C . PRO B 1 145 ? -2.352 -63.562 -35.812 1 57.62 145 PRO B C 1
ATOM 2523 O O . PRO B 1 145 ? -3.352 -63.156 -36.406 1 57.62 145 PRO B O 1
ATOM 2526 N N . PRO B 1 146 ? -1.531 -64.312 -36.562 1 54.12 146 PRO B N 1
ATOM 2527 C CA . PRO B 1 146 ? -2.131 -65.062 -37.656 1 54.12 146 PRO B CA 1
ATOM 2528 C C . PRO B 1 146 ? -3.506 -65.625 -37.281 1 54.12 146 PRO B C 1
ATOM 2530 O O . PRO B 1 146 ? -3.734 -66 -36.156 1 54.12 146 PRO B O 1
ATOM 2533 N N . MET B 1 147 ? -4.492 -65.062 -37.875 1 48.94 147 MET B N 1
ATOM 2534 C CA . MET B 1 147 ? -5.738 -65.875 -37.812 1 48.94 147 MET B CA 1
ATOM 2535 C C . MET B 1 147 ? -5.473 -67.312 -37.906 1 48.94 147 MET B C 1
ATOM 2537 O O . MET B 1 147 ? -5.113 -67.875 -38.969 1 48.94 147 MET B O 1
ATOM 2541 N N . HIS B 1 148 ? -4.781 -68.062 -37.031 1 45.38 148 HIS B N 1
ATOM 2542 C CA . HIS B 1 148 ? -4.918 -69.5 -37.156 1 45.38 148 HIS B CA 1
ATOM 2543 C C . HIS B 1 148 ? -6.328 -69.875 -37.594 1 45.38 148 HIS B C 1
ATOM 2545 O O . HIS B 1 148 ? -7.305 -69.25 -37.156 1 45.38 148 HIS B O 1
ATOM 2551 N N . ASP B 1 149 ? -6.559 -70.688 -38.719 1 43.69 149 ASP B N 1
ATOM 2552 C CA . ASP B 1 149 ? -7.668 -71.625 -39.062 1 43.69 149 ASP B CA 1
ATOM 2553 C C . ASP B 1 149 ? -8.375 -72.062 -37.781 1 43.69 149 ASP B C 1
ATOM 2555 O O . ASP B 1 149 ? -7.816 -72 -36.688 1 43.69 149 ASP B O 1
ATOM 2559 N N . HIS B 1 150 ? -9.445 -73.188 -37.938 1 38.09 150 HIS B N 1
ATOM 2560 C CA . HIS B 1 150 ? -10.492 -73.875 -37.156 1 38.09 150 HIS B CA 1
ATOM 2561 C C . HIS B 1 150 ? -9.93 -74.5 -35.875 1 38.09 150 HIS B C 1
ATOM 2563 O O . HIS B 1 150 ? -10.562 -75.375 -35.281 1 38.09 150 HIS B O 1
ATOM 2569 N N . TYR B 1 151 ? -8.672 -74.75 -35.719 1 37.56 151 TYR B N 1
ATOM 2570 C CA . TYR B 1 151 ? -8.734 -75.812 -34.688 1 37.56 151 TYR B CA 1
ATOM 2571 C C . TYR B 1 151 ? -9.375 -75.25 -33.406 1 37.56 151 TYR B C 1
ATOM 2573 O O . TYR B 1 151 ? -9.383 -74.062 -33.156 1 37.56 151 TYR B O 1
ATOM 2581 N N . ASN B 1 152 ? -10.062 -76.188 -32.562 1 33.5 152 ASN B N 1
ATOM 2582 C CA . ASN B 1 152 ? -10.883 -76.312 -31.344 1 33.5 152 ASN B CA 1
ATOM 2583 C C . ASN B 1 152 ? -10.273 -75.562 -30.172 1 33.5 152 ASN B C 1
ATOM 2585 O O . ASN B 1 152 ? -10.805 -75.562 -29.062 1 33.5 152 ASN B O 1
ATOM 2589 N N . ILE B 1 153 ? -8.914 -75.5 -30.047 1 33.09 153 ILE B N 1
ATOM 2590 C CA . ILE B 1 153 ? -8.68 -75.625 -28.609 1 33.09 153 ILE B CA 1
ATOM 2591 C C . ILE B 1 153 ? -9.133 -74.312 -27.938 1 33.09 153 ILE B C 1
ATOM 2593 O O . ILE B 1 153 ? -8.961 -73.25 -28.469 1 33.09 153 ILE B O 1
ATOM 2597 N N . ALA B 1 154 ? -9.5 -74.375 -26.672 1 3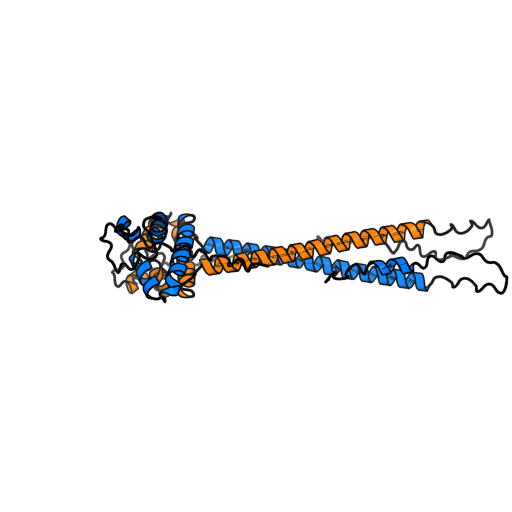3.06 154 ALA B N 1
ATOM 2598 C CA . ALA B 1 154 ? -10.094 -73.75 -25.484 1 33.06 154 ALA B CA 1
ATOM 2599 C C . ALA B 1 154 ? -9.297 -72.5 -25.047 1 33.06 154 ALA B C 1
ATOM 2601 O O . ALA B 1 154 ? -9.727 -71.75 -24.156 1 33.06 154 ALA B O 1
ATOM 2602 N N . SER B 1 155 ? -7.934 -72.562 -25.234 1 34.47 155 SER B N 1
ATOM 2603 C CA . SER B 1 155 ? -7.375 -71.875 -24.078 1 34.47 155 SER B CA 1
ATOM 2604 C C . SER B 1 155 ? -7.66 -70.375 -24.109 1 34.47 155 SER B C 1
ATOM 2606 O O . SER B 1 155 ? -7.527 -69.75 -25.156 1 34.47 155 SER B O 1
ATOM 2608 N N . PRO B 1 156 ? -8.484 -69.938 -23.156 1 34.88 156 PRO B N 1
ATOM 2609 C CA . PRO B 1 156 ? -8.852 -68.562 -22.875 1 34.88 156 PRO B CA 1
ATOM 2610 C C . PRO B 1 156 ? -7.641 -67.625 -22.812 1 34.88 156 PRO B C 1
ATOM 2612 O O . PRO B 1 156 ? -6.793 -67.75 -21.938 1 34.88 156 PRO B O 1
ATOM 2615 N N . GLN B 1 157 ? -6.879 -67.562 -23.875 1 33.06 157 GLN B N 1
ATOM 2616 C CA . GLN B 1 157 ? -5.797 -66.625 -23.812 1 33.06 157 GLN B CA 1
ATOM 2617 C C . GLN B 1 157 ? -6.301 -65.25 -23.266 1 33.06 157 GLN B C 1
ATOM 2619 O O . GLN B 1 157 ? -7.289 -64.75 -23.766 1 33.06 157 GLN B O 1
ATOM 2624 N N . GLY B 1 158 ? -6.133 -65.125 -21.953 1 32.19 158 GLY B N 1
ATOM 2625 C CA . GLY B 1 158 ? -6.277 -63.875 -21.203 1 32.19 158 GLY B CA 1
ATOM 2626 C C . GLY B 1 158 ? -5.711 -62.656 -21.938 1 32.19 158 GLY B C 1
ATOM 2627 O O . GLY B 1 158 ? -4.492 -62.5 -22.031 1 32.19 158 GLY B O 1
ATOM 2628 N N . TYR B 1 159 ? -6.047 -62.5 -23.219 1 32.34 159 TYR B N 1
ATOM 2629 C CA . TYR B 1 159 ? -5.695 -61.219 -23.766 1 32.34 159 TYR B CA 1
ATOM 2630 C C . TYR B 1 159 ? -6.027 -60.094 -22.766 1 32.34 159 TYR B C 1
ATOM 2632 O O . TYR B 1 159 ? -7.199 -59.844 -22.469 1 32.34 159 TYR B O 1
ATOM 2640 N N . TYR B 1 160 ? -5.324 -60.062 -21.641 1 31.39 160 TYR B N 1
ATOM 2641 C CA . TYR B 1 160 ? -5.422 -58.812 -20.891 1 31.39 160 TYR B CA 1
ATOM 2642 C C . TYR B 1 160 ? -5.328 -57.625 -21.812 1 31.39 160 TYR B C 1
ATOM 2644 O O . TYR B 1 160 ? -4.332 -57.438 -22.516 1 31.39 160 TYR B O 1
ATOM 2652 N N . SER B 1 161 ? -6.363 -57.406 -22.641 1 32.44 161 SER B N 1
ATOM 2653 C CA . SER B 1 161 ? -6.551 -56.125 -23.312 1 32.44 161 SER B CA 1
ATOM 2654 C C . SER B 1 161 ? -6 -54.969 -22.484 1 32.44 161 SER B C 1
ATOM 2656 O O . SER B 1 161 ? -6.344 -54.812 -21.297 1 32.44 161 SER B O 1
ATOM 2658 N N . TYR B 1 162 ? -4.758 -54.625 -22.703 1 32.47 162 TYR B N 1
ATOM 2659 C CA . TYR B 1 162 ? -4.152 -53.375 -22.266 1 32.47 162 TYR B CA 1
ATOM 2660 C C . TYR B 1 162 ? -5.164 -52.25 -22.297 1 32.47 162 TYR B C 1
ATOM 2662 O O . TYR B 1 162 ? -4.789 -51.062 -22.219 1 32.47 162 TYR B O 1
ATOM 2670 N N . SER B 1 163 ? -6.477 -52.531 -22.516 1 34.28 163 SER B N 1
ATOM 2671 C CA . SER B 1 163 ? -7.398 -51.406 -22.359 1 34.28 163 SER B CA 1
ATOM 2672 C C . SER B 1 163 ? -7.207 -50.719 -21.016 1 34.28 163 SER B C 1
ATOM 2674 O O . SER B 1 163 ? -7.91 -49.75 -20.719 1 34.28 163 SER B O 1
ATOM 2676 N N . TYR B 1 164 ? -6.594 -51.406 -20.062 1 35.09 164 TYR B N 1
ATOM 2677 C CA . TYR B 1 164 ? -6.547 -50.75 -18.766 1 35.09 164 TYR B CA 1
ATOM 2678 C C . TYR B 1 164 ? -5.66 -49.5 -18.797 1 35.09 164 TYR B C 1
ATOM 2680 O O . TYR B 1 164 ? -5.562 -48.781 -17.812 1 35.09 164 TYR B O 1
ATOM 2688 N N . LEU B 1 165 ? -4.707 -49.469 -19.719 1 37 165 LEU B N 1
ATOM 2689 C CA . LEU B 1 165 ? -3.82 -48.312 -19.578 1 37 165 LEU B CA 1
ATOM 2690 C C . LEU B 1 165 ? -4.613 -47 -19.562 1 37 165 LEU B C 1
ATOM 2692 O O . LEU B 1 165 ? -4.254 -46.062 -18.859 1 37 165 LEU B O 1
ATOM 2696 N N . PHE B 1 166 ? -5.398 -46.812 -20.641 1 35.38 166 PHE B N 1
ATOM 2697 C CA . PHE B 1 166 ? -6.023 -45.5 -20.797 1 35.38 166 PHE B CA 1
ATOM 2698 C C . PHE B 1 166 ? -7.281 -45.406 -19.938 1 35.38 166 PHE B C 1
ATOM 2700 O O . PHE B 1 166 ? -8.398 -45.406 -20.469 1 35.38 166 PHE B O 1
ATOM 2707 N N . GLU B 1 167 ? -7.617 -46.25 -19.031 1 32.28 167 GLU B N 1
ATOM 2708 C CA . GLU B 1 167 ? -8.75 -45.781 -18.234 1 32.28 167 GLU B CA 1
ATOM 2709 C C . GLU B 1 167 ? -8.633 -44.312 -17.891 1 32.28 167 GLU B C 1
ATOM 2711 O O . GLU B 1 167 ? -7.523 -43.781 -17.719 1 32.28 167 GLU B O 1
ATOM 2716 N N . GLU B 1 168 ? -9.828 -43.562 -18.031 1 33.5 168 GLU B N 1
ATOM 2717 C CA . GLU B 1 168 ? -10.25 -42.219 -17.703 1 33.5 168 GLU B CA 1
ATOM 2718 C C . GLU B 1 168 ? -9.75 -41.812 -16.312 1 33.5 168 GLU B C 1
ATOM 2720 O O . GLU B 1 168 ? -10.117 -42.406 -15.312 1 33.5 168 GLU B O 1
ATOM 2725 N N . SER B 1 169 ? -8.57 -41.5 -16.062 1 33.81 169 SER B N 1
ATOM 2726 C CA . SER B 1 169 ? -8.398 -40.531 -15 1 33.81 169 SER B CA 1
ATOM 2727 C C . SER B 1 169 ? -9.508 -39.5 -15.016 1 33.81 169 SER B C 1
ATOM 2729 O O . SER B 1 169 ? -9.328 -38.375 -15.531 1 33.81 169 SER B O 1
ATOM 2731 N N . ASN B 1 170 ? -10.727 -39.812 -15.367 1 33.16 170 ASN B N 1
ATOM 2732 C CA . ASN B 1 170 ? -11.844 -39.031 -14.883 1 33.16 170 ASN B CA 1
ATOM 2733 C C . ASN B 1 170 ? -11.742 -38.781 -13.375 1 33.16 170 ASN B C 1
ATOM 2735 O O . ASN B 1 170 ? -12.367 -39.5 -12.586 1 33.16 170 ASN B O 1
ATOM 2739 N N . VAL B 1 171 ? -10.703 -38.812 -12.703 1 35.28 171 VAL B N 1
ATOM 2740 C CA . VAL B 1 171 ? -10.75 -38.344 -11.328 1 35.28 171 VAL B CA 1
ATOM 2741 C C . VAL B 1 171 ? -11.477 -37.031 -11.258 1 35.28 171 VAL B C 1
ATOM 2743 O O . VAL B 1 171 ? -11.602 -36.438 -10.188 1 35.28 171 VAL B O 1
ATOM 2746 N N . LEU B 1 172 ? -11.664 -36.281 -12.336 1 31.31 172 LEU B N 1
ATOM 2747 C CA . LEU B 1 172 ? -12.359 -35.031 -12.008 1 31.31 172 LEU B CA 1
ATOM 2748 C C . LEU B 1 172 ? -13.828 -35.312 -11.672 1 31.31 172 LEU B C 1
ATOM 2750 O O . LEU B 1 172 ? -14.719 -34.938 -12.43 1 31.31 172 LEU B O 1
ATOM 2754 N N . GLU B 1 173 ? -14.273 -36.531 -11.414 1 30.27 173 GLU B N 1
ATOM 2755 C CA . GLU B 1 173 ? -15.648 -36.344 -10.953 1 30.27 173 GLU B CA 1
ATOM 2756 C C . GLU B 1 173 ? -15.711 -35.406 -9.766 1 30.27 173 GLU B C 1
ATOM 2758 O O . GLU B 1 173 ? -14.945 -35.562 -8.805 1 30.27 173 GLU B O 1
ATOM 2763 N N . PRO B 1 174 ? -16.109 -34.125 -10 1 31.98 174 PRO B N 1
ATOM 2764 C CA . PRO B 1 174 ? -16.578 -33.312 -8.867 1 31.98 174 PRO B CA 1
ATOM 2765 C C . PRO B 1 174 ? -17.5 -34.094 -7.93 1 31.98 174 PRO B C 1
ATOM 2767 O O . PRO B 1 174 ? -18.422 -34.781 -8.383 1 31.98 174 PRO B O 1
ATOM 2770 N N . LEU B 1 175 ? -17 -34.875 -7.043 1 24.66 175 LEU B N 1
ATOM 2771 C CA . LEU B 1 175 ? -17.922 -35.281 -5.984 1 24.66 175 LEU B CA 1
ATOM 2772 C C . LEU B 1 175 ? -18.812 -34.125 -5.562 1 24.66 175 LEU B C 1
ATOM 2774 O O . LEU B 1 175 ? -18.375 -33.219 -4.871 1 24.66 175 LEU B O 1
ATOM 2778 N N . TRP B 1 176 ? -19.531 -33.531 -6.496 1 24.59 176 TRP B N 1
ATOM 2779 C CA . TRP B 1 176 ? -20.656 -32.719 -6.066 1 24.59 176 TRP B CA 1
ATOM 2780 C C . TRP B 1 176 ? -21.672 -33.562 -5.301 1 24.59 176 TRP B C 1
ATOM 2782 O O . TRP B 1 176 ? -22.703 -33.031 -4.844 1 24.59 176 TRP B O 1
ATOM 2792 N N . THR B 1 177 ? -21.391 -34.594 -4.508 1 23.19 177 THR B N 1
ATOM 2793 C CA . THR B 1 177 ? -22.609 -34.656 -3.709 1 23.19 177 THR B CA 1
ATOM 2794 C C . THR B 1 177 ? -22.688 -33.438 -2.777 1 23.19 177 THR B C 1
ATOM 2796 O O . THR B 1 177 ? -21.656 -32.875 -2.385 1 23.19 177 THR B O 1
#

Solvent-accessible surface area (backbone atoms only — not comparable to full-atom values): 20871 Å² total; per-residue (Å²): 138,81,81,76,75,79,79,78,77,72,79,68,75,71,74,66,80,68,86,62,49,23,22,53,27,57,74,68,70,48,86,60,53,97,80,42,88,57,40,89,76,19,44,56,88,41,45,61,57,39,53,41,28,36,72,48,29,31,64,68,40,49,51,55,57,42,70,74,43,61,78,89,45,36,62,55,22,51,52,25,44,30,53,44,25,47,35,26,68,76,32,71,43,35,28,53,49,44,52,45,53,52,50,51,50,50,41,52,52,48,51,51,52,34,51,52,36,50,50,49,42,52,50,52,53,52,52,51,53,52,52,52,53,53,52,54,57,55,63,69,66,56,77,71,69,75,79,71,77,79,79,79,80,73,76,77,71,76,69,74,63,71,65,64,72,71,55,66,70,65,66,74,60,76,80,68,121,138,81,80,76,77,78,78,78,77,72,78,69,77,69,76,66,80,68,87,62,48,23,24,54,26,57,74,68,70,49,88,60,54,98,80,42,88,56,41,90,76,19,45,55,89,42,45,62,57,39,53,40,28,35,72,49,28,30,64,69,40,49,51,56,58,43,69,76,43,60,78,89,47,35,62,55,20,51,54,25,44,30,53,42,24,47,35,27,70,75,33,71,44,34,26,52,48,45,53,43,52,50,50,52,50,50,40,52,52,49,51,51,51,33,50,53,36,48,50,50,41,52,51,50,52,53,52,51,52,52,51,53,53,52,53,53,56,57,62,70,66,54,76,71,69,75,77,71,79,81,78,78,80,73,76,76,72,77,69,72,64,68,66,67,73,74,56,76,81,61,68,74,61,74,77,69,121

pLDDT: mean 77.34, std 28.0, range [23.19, 98.94]

Secondary structure (DSSP, 8-state):
-------------------PPPHHHHHHT----TT-SSGGGS-TT-HHHHHHHHHHH-HHHHHHHHHTS-HHHHHHHHHHHHHHHHHHHH-TTTHHHHHHHHHHHHHHHHHHHHHHHHHHHHHHHHHHHHHHHHHHHHHHTS-------S-----------TTHHHHTTTT------/-------------------PPPHHHHHHT----TT-SSGGGS-TT-HHHHHHHHHHH-HHHHHHHHHTS-HHHHHHHHHHHHHHHHHHHH-TTTHHHHHHHHHHHHHHHHHHHHHHHHHHHHHHHHHHHHHHHHHHHHHHTS-------S-----------GGGTT-----------

InterPro domains:
  IPR004883 Lateral organ boundaries, LOB [PF03195] (21-118)
  IPR004883 Lateral organ boundaries, LOB [PS50891] (20-121)

Radius of gyration: 37.82 Å; Cα contacts (8 Å, |Δi|>4): 261; chains: 2; bounding box: 85×112×72 Å

Nearest PDB structures (foldseek):
  5ly0-assembly1_B  TM=9.656E-01  e=2.715E-11  Triticum turgidum
  5ly0-assembly1_B  TM=9.664E-01  e=1.945E-11  Triticum turgidum

Sequence (354 aa):
MKKSEEANTASAVVVMGSTQPCAACKILRRRCRENCELGPYFPPMEPLKFTIAHRVFGASNIIKLLQNLPKSQRADAVNSMVYEASARIRDPIYGCAGSIFHLQRQINDLQIELAKAQAEVLRMHCQQANLMTLICKELGQMPEPPMHDHYNIASPQGYYSYSYLFEESNVLEPLWTMKKSEEANTASAVVVMGSTQPCAACKILRRRCRENCELGPYFPPMEPLKFTIAHRVFGASNIIKLLQNLPKSQRADAVNSMVYEASARIRDPIYGCAGSIFHLQRQINDLQIELAKAQAEVLRMHCQQANLMTLICKELGQMPEPPMHDHYNIASPQGYYSYSYLFEESNVLEPLWT

Organism: Cucumis melo var. makuwa (NCBI:txid1194695)